Protein AF-A0A3A9EXZ4-F1 (afdb_monomer_lite)

Radius of gyration: 34.32 Å; chains: 1; bounding box: 79×72×101 Å

Foldseek 3Di:
DVVVVVVVVVVVVVVVVVVVVVCVVVVVVVVPPPDDDADQDDQVRVLVVQQVVVVVLLVVVVVCVVVVHAPCRVCVVVVHDCVVCVQVNQQNVQVVVQCVVQPRWDHWPSVPWDWDDDNFWIWIWIKTWGPDADPPRDHKIKIWIWIAGNVGTPHTHIHIDDDPVVVVVVVVVVCCVVVVVVVVVVVVVVVVVVVVVCVVVVVVVVPPDDDDDDDDDDDDPDPDPPPPPPPPPPCVVVVVVVLVVVCVVVVHPDSVPDDDDDDDDD

Secondary structure (DSSP, 8-state):
-HHHHHHHHHHHHHHHHHHHHHHHHHHHGGG-------TT--HHHHHHHHHHHHHHHHHHHHHHHHHT--HHHHHHHTT--TTTTHHHHHHHHHHHHHHHHH-SEEEE-GGG-EEEE-SSEEEEEEEEEEEEEETTTEEEEEEEEEEEETTEEEEEEEEE---HHHHHHHHHHHHHHHHHHHHHHHHHHHHHHHHHTTHHHHHHHHS---------------------------THHHHHHHHHHHHHHTT-S--TT---------

pLDDT: mean 78.34, std 18.69, range [34.94, 98.38]

Structure (mmCIF, N/CA/C/O backbone):
data_AF-A0A3A9EXZ4-F1
#
_entry.id   AF-A0A3A9EXZ4-F1
#
loop_
_atom_site.group_PDB
_atom_site.id
_atom_site.type_symbol
_atom_site.label_atom_id
_atom_site.label_alt_id
_atom_site.label_comp_id
_atom_site.label_asym_id
_atom_site.label_entity_id
_atom_site.label_seq_id
_atom_site.pdbx_PDB_ins_code
_atom_site.Cartn_x
_atom_site.Cartn_y
_atom_site.Cartn_z
_atom_site.occupancy
_atom_site.B_iso_or_equiv
_atom_site.auth_seq_id
_atom_site.auth_comp_id
_atom_site.auth_asym_id
_atom_site.auth_atom_id
_atom_site.pdbx_PDB_model_num
ATOM 1 N N . MET A 1 1 ? -53.013 35.911 -7.522 1.00 52.69 1 MET A N 1
ATOM 2 C CA . MET A 1 1 ? -51.667 36.213 -8.072 1.00 52.69 1 MET A CA 1
ATOM 3 C C . MET A 1 1 ? -50.515 35.771 -7.166 1.00 52.69 1 MET A C 1
ATOM 5 O O . MET A 1 1 ? -49.503 35.325 -7.688 1.00 52.69 1 MET A O 1
ATOM 9 N N . GLU A 1 2 ? -50.639 35.838 -5.837 1.00 55.56 2 GLU A N 1
ATOM 10 C CA . GLU A 1 2 ? -49.534 35.514 -4.912 1.00 55.56 2 GLU A CA 1
ATOM 11 C C . GLU A 1 2 ? -49.142 34.025 -4.856 1.00 55.56 2 GLU A C 1
ATOM 13 O O . GLU A 1 2 ? -47.959 33.704 -4.774 1.00 55.56 2 GLU A O 1
ATOM 18 N N . ARG A 1 3 ? -50.118 33.111 -4.976 1.00 52.50 3 ARG A N 1
ATOM 19 C CA . ARG A 1 3 ? -49.883 31.653 -4.998 1.00 52.50 3 ARG A CA 1
ATOM 20 C C . ARG A 1 3 ? -49.051 31.230 -6.217 1.00 52.50 3 ARG A C 1
ATOM 22 O O . ARG A 1 3 ? -47.991 30.647 -6.059 1.00 52.50 3 ARG A O 1
ATOM 29 N N . SER A 1 4 ? -49.428 31.716 -7.403 1.00 55.75 4 SER A N 1
ATOM 30 C CA . SER A 1 4 ? -48.700 31.492 -8.663 1.00 55.75 4 SER A CA 1
ATOM 31 C C . SER A 1 4 ? -47.261 32.044 -8.649 1.00 55.75 4 SER A C 1
ATOM 33 O O . SER A 1 4 ? -46.360 31.412 -9.196 1.00 55.75 4 SER A O 1
ATOM 35 N N . ARG A 1 5 ? -46.998 33.172 -7.964 1.00 56.81 5 ARG A N 1
ATOM 36 C CA . ARG A 1 5 ? -45.625 33.689 -7.780 1.00 56.81 5 ARG A CA 1
ATOM 37 C C . ARG A 1 5 ? -44.793 32.842 -6.810 1.00 56.81 5 ARG A C 1
ATOM 39 O O . ARG A 1 5 ? -43.599 32.665 -7.052 1.00 56.81 5 ARG A O 1
ATOM 46 N N . LYS A 1 6 ? -45.399 32.308 -5.741 1.00 56.50 6 LYS A N 1
ATOM 47 C CA . LYS A 1 6 ? -44.727 31.384 -4.808 1.00 56.50 6 LYS A CA 1
ATOM 48 C C . LYS A 1 6 ? -44.415 30.046 -5.475 1.00 56.50 6 LYS A C 1
ATOM 50 O O . LYS A 1 6 ? -43.288 29.579 -5.349 1.00 56.50 6 LYS A O 1
ATOM 55 N N . ASP A 1 7 ? -45.341 29.506 -6.263 1.00 57.78 7 ASP A N 1
ATOM 56 C CA . ASP A 1 7 ? -45.148 28.252 -6.999 1.00 57.78 7 ASP A CA 1
ATOM 57 C C . ASP A 1 7 ? -44.064 28.395 -8.079 1.00 57.78 7 ASP A C 1
ATOM 59 O O . ASP A 1 7 ? -43.183 27.544 -8.193 1.00 57.78 7 ASP A O 1
ATOM 63 N N . ALA A 1 8 ? -44.035 29.524 -8.800 1.00 59.31 8 ALA A N 1
ATOM 64 C CA . ALA A 1 8 ? -42.977 29.833 -9.764 1.00 59.31 8 ALA A CA 1
ATOM 65 C C . ALA A 1 8 ? -41.602 30.034 -9.097 1.00 59.31 8 ALA A C 1
ATOM 67 O O . ALA A 1 8 ? -40.586 29.603 -9.636 1.00 59.31 8 ALA A O 1
ATOM 68 N N . SER A 1 9 ? -41.548 30.662 -7.917 1.00 60.25 9 SER A N 1
ATOM 69 C CA . SER A 1 9 ? -40.309 30.812 -7.137 1.00 60.25 9 SER A CA 1
ATOM 70 C C . SER A 1 9 ? -39.805 29.465 -6.606 1.00 60.25 9 SER A C 1
ATOM 72 O O . SER A 1 9 ? -38.612 29.170 -6.665 1.00 60.25 9 SER A O 1
ATOM 74 N N . TYR A 1 10 ? -40.720 28.605 -6.156 1.00 62.34 10 TYR A N 1
ATOM 75 C CA . TYR A 1 10 ? -40.407 27.270 -5.660 1.00 62.34 10 TYR A CA 1
ATOM 76 C C . TYR A 1 10 ? -39.923 26.333 -6.781 1.00 62.34 10 TYR A C 1
ATOM 78 O O . TYR A 1 10 ? -38.919 25.644 -6.606 1.00 62.34 10 TYR A O 1
ATOM 86 N N . MET A 1 11 ? -40.548 26.378 -7.965 1.00 71.94 11 MET A N 1
ATOM 87 C CA . MET A 1 11 ? -40.070 25.664 -9.158 1.00 71.94 11 MET A CA 1
ATOM 88 C C . MET A 1 11 ? -38.707 26.167 -9.637 1.00 71.94 11 MET A C 1
ATOM 90 O O . MET A 1 11 ? -37.858 25.347 -9.962 1.00 71.94 11 MET A O 1
ATOM 94 N N . LYS A 1 12 ? -38.446 27.482 -9.610 1.00 65.00 12 LYS A N 1
ATOM 95 C CA . LYS A 1 12 ? -37.128 28.042 -9.965 1.00 65.00 12 LYS A CA 1
ATOM 96 C C . LYS A 1 12 ? -36.020 27.570 -9.023 1.00 65.00 12 LYS A C 1
ATOM 98 O O . LYS A 1 12 ? -34.943 27.238 -9.497 1.00 65.00 12 LYS A O 1
ATOM 103 N N . LYS A 1 13 ? -36.284 27.473 -7.713 1.00 65.38 13 LYS A N 1
ATOM 104 C CA . LYS A 1 13 ? -35.317 26.936 -6.735 1.00 65.38 13 LYS A CA 1
ATOM 105 C C . LYS A 1 13 ? -35.050 25.444 -6.944 1.00 65.38 13 LYS A C 1
ATOM 107 O O . LYS A 1 13 ? -33.898 25.033 -6.904 1.00 65.38 13 LYS A O 1
ATOM 112 N N . LYS A 1 14 ? -36.088 24.646 -7.220 1.00 64.19 14 LYS A N 1
ATOM 113 C CA . LYS A 1 14 ? -35.937 23.214 -7.536 1.00 64.19 14 LYS A CA 1
ATOM 114 C C . LYS A 1 14 ? -35.173 22.983 -8.839 1.00 64.19 14 LYS A C 1
ATOM 116 O O . LYS A 1 14 ? -34.287 22.142 -8.873 1.00 64.19 14 LYS A O 1
ATOM 121 N N . LEU A 1 15 ? -35.467 23.766 -9.875 1.00 70.88 15 LEU A N 1
ATOM 122 C CA . LEU A 1 15 ? -34.795 23.682 -11.172 1.00 70.88 15 LEU A CA 1
ATOM 123 C C . LEU A 1 15 ? -33.325 24.117 -11.065 1.00 70.88 15 LEU A C 1
ATOM 125 O O . LEU A 1 15 ? -32.461 23.475 -11.649 1.00 70.88 15 LEU A O 1
ATOM 129 N N . LEU A 1 16 ? -33.028 25.130 -10.245 1.00 68.75 16 LEU A N 1
ATOM 130 C CA . LEU A 1 16 ? -31.661 25.579 -9.969 1.00 68.75 16 LEU A CA 1
ATOM 131 C C . LEU A 1 16 ? -30.853 24.540 -9.174 1.00 68.75 16 LEU A C 1
ATOM 133 O O . LEU A 1 16 ? -29.684 24.333 -9.474 1.00 68.75 16 LEU A O 1
ATOM 137 N N . ILE A 1 17 ? -31.479 23.828 -8.230 1.00 70.38 17 ILE A N 1
ATOM 138 C CA . ILE A 1 17 ? -30.847 22.712 -7.502 1.00 70.38 17 ILE A CA 1
ATOM 139 C C . ILE A 1 17 ? -30.599 21.510 -8.427 1.00 70.38 17 ILE A C 1
ATOM 141 O O . ILE A 1 17 ? -29.528 20.911 -8.371 1.00 70.38 17 ILE A O 1
ATOM 145 N N . CYS A 1 18 ? -31.547 21.172 -9.306 1.00 64.81 18 CYS A N 1
ATOM 146 C CA . CYS A 1 18 ? -31.354 20.112 -10.298 1.00 64.81 18 CYS A CA 1
ATOM 147 C C . CYS A 1 18 ? -30.241 20.459 -11.294 1.00 64.81 18 CYS A C 1
ATOM 149 O O . CYS A 1 18 ? -29.431 19.597 -11.606 1.00 64.81 18 CYS A O 1
ATOM 151 N N . LEU A 1 19 ? -30.165 21.713 -11.750 1.00 69.75 19 LEU A N 1
ATOM 152 C CA . LEU A 1 19 ? -29.116 22.179 -12.658 1.00 69.75 19 LEU A CA 1
ATOM 153 C C . LEU A 1 19 ? -27.746 22.212 -11.967 1.00 69.75 19 LEU A C 1
ATOM 155 O O . LEU A 1 19 ? -26.766 21.792 -12.569 1.00 69.75 19 LEU A O 1
ATOM 159 N N . ALA A 1 20 ? -27.681 22.618 -10.695 1.00 67.75 20 ALA A N 1
ATOM 160 C CA . ALA A 1 20 ? -26.458 22.547 -9.897 1.00 67.75 20 ALA A CA 1
ATOM 161 C C . ALA A 1 20 ? -25.974 21.098 -9.715 1.00 67.75 20 ALA A C 1
ATOM 163 O O . ALA A 1 20 ? -24.800 20.831 -9.933 1.00 67.75 20 ALA A O 1
ATOM 164 N N . MET A 1 21 ? -26.868 20.145 -9.418 1.00 70.00 21 MET A N 1
ATOM 165 C CA . MET A 1 21 ? -26.511 18.718 -9.366 1.00 70.00 21 MET A CA 1
ATOM 166 C C . MET A 1 21 ? -26.034 18.186 -10.722 1.00 70.00 21 MET A C 1
ATOM 168 O O . MET A 1 21 ? -25.072 17.431 -10.770 1.00 70.00 21 MET A O 1
ATOM 172 N N . LEU A 1 22 ? -26.661 18.599 -11.824 1.00 67.25 22 LEU A N 1
ATOM 173 C CA . LEU A 1 22 ? -26.273 18.177 -13.173 1.00 67.25 22 LEU A CA 1
ATOM 174 C C . LEU A 1 22 ? -24.906 18.755 -13.573 1.00 67.25 22 LEU A C 1
ATOM 176 O O . LEU A 1 22 ? -24.101 18.048 -14.162 1.00 67.25 22 LEU A O 1
ATOM 180 N N . VAL A 1 23 ? -24.597 19.995 -13.182 1.00 69.50 23 VAL A N 1
ATOM 181 C CA . VAL A 1 23 ? -23.262 20.602 -13.338 1.00 69.50 23 VAL A CA 1
ATOM 182 C C . VAL A 1 23 ? -22.226 19.917 -12.444 1.00 69.50 23 VAL A C 1
ATOM 184 O O . VAL A 1 23 ? -21.104 19.713 -12.890 1.00 69.50 23 VAL A O 1
ATOM 187 N N . CYS A 1 24 ? -22.583 19.498 -11.227 1.00 58.75 24 CYS A N 1
ATOM 188 C CA . CYS A 1 24 ? -21.693 18.695 -10.384 1.00 58.75 24 CYS A CA 1
ATOM 189 C C . CYS A 1 24 ? -21.398 17.321 -11.008 1.00 58.75 24 CYS A C 1
ATOM 191 O O . CYS A 1 24 ? -20.262 16.869 -10.954 1.00 58.75 24 CYS A O 1
ATOM 193 N N . ILE A 1 25 ? -22.388 16.683 -11.641 1.00 65.50 25 ILE A N 1
ATOM 194 C CA . ILE A 1 25 ? -22.218 15.388 -12.320 1.00 65.50 25 ILE A CA 1
ATOM 195 C C . ILE A 1 25 ? -21.419 15.548 -13.627 1.00 65.50 25 ILE A C 1
ATOM 197 O O . ILE A 1 25 ? -20.529 14.748 -13.894 1.00 65.50 25 ILE A O 1
ATOM 201 N N . LEU A 1 26 ? -21.671 16.601 -14.413 1.00 57.47 26 LEU A N 1
ATOM 202 C CA . LEU A 1 26 ? -20.943 16.876 -15.662 1.00 57.47 26 LEU A CA 1
ATOM 203 C C . LEU A 1 26 ? -19.529 17.434 -15.428 1.00 57.47 26 LEU A C 1
ATOM 205 O O . LEU A 1 26 ? -18.647 17.226 -16.256 1.00 57.47 26 LEU A O 1
ATOM 209 N N . GLY A 1 27 ? -19.299 18.108 -14.297 1.00 55.94 27 GLY A N 1
ATOM 210 C CA . GLY A 1 27 ? -17.974 18.543 -13.852 1.00 55.94 27 GLY A CA 1
ATOM 211 C C . GLY A 1 27 ? -17.078 17.382 -13.410 1.00 55.94 27 GLY A C 1
ATOM 212 O O . GLY A 1 27 ? -15.862 17.501 -13.494 1.00 55.94 27 GLY A O 1
ATOM 213 N N . LEU A 1 28 ? -17.662 16.246 -13.011 1.00 53.16 28 LEU A N 1
ATOM 214 C CA . LEU A 1 28 ? -16.928 15.014 -12.695 1.00 53.16 28 LEU A CA 1
ATOM 215 C C . LEU A 1 28 ? -16.546 14.217 -13.954 1.00 53.16 28 LEU A C 1
ATOM 217 O O . LEU A 1 28 ? -15.514 13.557 -13.965 1.00 53.16 28 LEU A O 1
ATOM 221 N N . THR A 1 29 ? -17.323 14.308 -15.039 1.00 50.62 29 THR A N 1
ATOM 222 C CA . THR A 1 29 ? -17.035 13.594 -16.299 1.00 50.62 29 THR A CA 1
ATOM 223 C C . THR A 1 29 ? -16.065 14.332 -17.231 1.00 50.62 29 THR A C 1
ATOM 225 O O . THR A 1 29 ? -15.710 13.803 -18.278 1.00 50.62 29 THR A O 1
ATOM 228 N N . ALA A 1 30 ? -15.618 15.540 -16.869 1.00 41.50 30 ALA A N 1
ATOM 229 C CA . ALA A 1 30 ? -14.684 16.347 -17.661 1.00 41.50 30 ALA A CA 1
ATOM 230 C C . ALA A 1 30 ? -13.195 16.136 -17.305 1.00 41.50 30 ALA A C 1
ATOM 232 O O . ALA A 1 30 ? -12.338 16.710 -17.968 1.00 41.50 30 ALA A O 1
ATOM 233 N N . CYS A 1 31 ? -12.876 15.275 -16.328 1.00 44.59 31 CYS A N 1
ATOM 234 C CA . CYS A 1 31 ? -11.525 14.705 -16.180 1.00 44.59 31 CYS A CA 1
ATOM 235 C C . CYS A 1 31 ? -11.304 13.461 -17.059 1.00 44.59 31 CYS A C 1
ATOM 237 O O . CYS A 1 31 ? -10.252 12.836 -16.986 1.00 44.59 31 CYS A O 1
ATOM 239 N N . GLY A 1 32 ? -12.267 13.100 -17.914 1.00 50.62 32 GLY A N 1
ATOM 240 C CA . GLY A 1 32 ? -12.070 12.126 -18.986 1.00 50.62 32 GLY A CA 1
ATOM 241 C C . GLY A 1 32 ? -11.347 12.771 -20.159 1.00 50.62 32 GLY A C 1
ATOM 242 O O . GLY A 1 32 ? -11.890 12.855 -21.257 1.00 50.62 32 GLY A O 1
ATOM 243 N N . GLN A 1 33 ? -10.157 13.308 -19.911 1.00 43.19 33 GLN A N 1
ATOM 244 C CA . GLN A 1 33 ? -9.275 13.696 -20.988 1.00 43.19 33 GLN A CA 1
ATOM 245 C C . GLN A 1 33 ? -8.775 12.370 -21.583 1.00 43.19 33 GLN A C 1
ATOM 247 O O . GLN A 1 33 ? -7.943 11.689 -20.988 1.00 43.19 33 GLN A O 1
ATOM 252 N N . GLU A 1 34 ? -9.353 11.947 -22.714 1.00 54.09 34 GLU A N 1
ATOM 253 C CA . GLU A 1 34 ? -8.680 10.999 -23.603 1.00 54.09 34 GLU A CA 1
ATOM 254 C C . GLU A 1 34 ? -7.393 11.689 -24.047 1.00 54.09 34 GLU A C 1
ATOM 256 O O . GLU A 1 34 ? -7.379 12.519 -24.955 1.00 54.09 34 GLU A O 1
ATOM 261 N N . MET A 1 35 ? -6.334 11.435 -23.289 1.00 41.62 35 MET A N 1
ATOM 262 C CA . MET A 1 35 ? -5.025 12.015 -23.497 1.00 41.62 35 MET A CA 1
ATOM 263 C C . MET A 1 35 ? -4.158 10.956 -24.144 1.00 41.62 35 MET A C 1
ATOM 265 O O . MET A 1 35 ? -4.044 9.833 -23.655 1.00 41.62 35 MET A O 1
ATOM 269 N N . THR A 1 36 ? -3.664 11.365 -25.305 1.00 44.41 36 THR A N 1
ATOM 270 C CA . THR A 1 36 ? -2.548 10.874 -26.107 1.00 44.41 36 THR A CA 1
ATOM 271 C C . THR A 1 36 ? -1.692 9.813 -25.418 1.00 44.41 36 THR A C 1
ATOM 273 O O . THR A 1 36 ? -1.261 10.017 -24.286 1.00 44.41 36 THR A O 1
ATOM 276 N N . GLU A 1 37 ? -1.414 8.717 -26.135 1.00 46.19 37 GLU A N 1
ATOM 277 C CA . GLU A 1 37 ? -0.304 7.798 -25.844 1.00 46.19 37 GLU A CA 1
ATOM 278 C C . GLU A 1 37 ? 0.876 8.578 -25.260 1.00 46.19 37 GLU A C 1
ATOM 280 O O . GLU A 1 37 ? 1.372 9.510 -25.900 1.00 46.19 37 GLU A O 1
ATOM 285 N N . ASN A 1 38 ? 1.299 8.240 -24.044 1.00 56.72 38 ASN A N 1
ATOM 286 C CA . ASN A 1 38 ? 2.487 8.866 -23.503 1.00 56.72 38 ASN A CA 1
ATOM 287 C C . ASN A 1 38 ? 3.744 8.184 -24.048 1.00 56.72 38 ASN A C 1
ATOM 289 O O . ASN A 1 38 ? 3.752 6.977 -24.281 1.00 56.72 38 ASN A O 1
ATOM 293 N N . SER A 1 39 ? 4.798 8.963 -24.295 1.00 60.84 39 SER A N 1
ATOM 294 C CA . SER A 1 39 ? 5.868 8.596 -25.238 1.00 60.84 39 SER A CA 1
ATOM 295 C C . SER A 1 39 ? 6.786 7.441 -24.811 1.00 60.84 39 SER A C 1
ATOM 297 O O . SER A 1 39 ? 7.548 6.953 -25.647 1.00 60.84 39 SER A O 1
ATOM 299 N N . PHE A 1 40 ? 6.724 6.984 -23.553 1.00 82.25 40 PHE A N 1
ATOM 300 C CA . PHE A 1 40 ? 7.668 5.993 -23.018 1.00 82.25 40 PHE A CA 1
ATOM 301 C C . PHE A 1 40 ? 7.043 4.662 -22.568 1.00 82.25 40 PHE A C 1
ATOM 303 O O . PHE A 1 40 ? 7.768 3.672 -22.475 1.00 82.25 40 PHE A O 1
ATOM 310 N N . ILE A 1 41 ? 5.733 4.602 -22.293 1.00 87.50 41 ILE A N 1
ATOM 311 C CA . ILE A 1 41 ? 5.058 3.369 -21.859 1.00 87.50 41 ILE A CA 1
ATOM 312 C C . ILE A 1 41 ? 3.571 3.382 -22.234 1.00 87.50 41 ILE A C 1
ATOM 314 O O . ILE A 1 41 ? 2.877 4.383 -22.050 1.00 87.50 41 ILE A O 1
ATOM 318 N N . ASP A 1 42 ? 3.069 2.264 -22.756 1.00 90.88 42 ASP A N 1
ATOM 319 C CA . ASP A 1 42 ? 1.643 2.067 -23.023 1.00 90.88 42 ASP A CA 1
ATOM 320 C C . ASP A 1 42 ? 0.899 1.495 -21.798 1.00 90.88 42 ASP A C 1
ATOM 322 O O . ASP A 1 42 ? 1.507 1.040 -20.826 1.00 90.88 42 ASP A O 1
ATOM 326 N N . LYS A 1 43 ? -0.442 1.516 -21.835 1.00 91.12 43 LYS A N 1
ATOM 327 C CA . LYS A 1 43 ? -1.283 1.089 -20.700 1.00 91.12 43 LYS A CA 1
ATOM 328 C C . LYS A 1 43 ? -1.093 -0.378 -20.326 1.00 91.12 43 LYS A C 1
ATOM 330 O O . LYS A 1 43 ? -1.090 -0.682 -19.134 1.00 91.12 43 LYS A O 1
ATOM 335 N N . ASP A 1 44 ? -0.951 -1.263 -21.308 1.00 91.56 44 ASP A N 1
ATOM 336 C CA . ASP A 1 44 ? -0.834 -2.699 -21.061 1.00 91.56 44 ASP A CA 1
ATOM 337 C C . ASP A 1 44 ? 0.540 -3.018 -20.461 1.00 91.56 44 ASP A C 1
ATOM 339 O O . ASP A 1 44 ? 0.626 -3.742 -19.468 1.00 91.56 44 ASP A O 1
ATOM 343 N N . SER A 1 45 ? 1.602 -2.393 -20.981 1.00 91.19 45 SER A N 1
ATOM 344 C CA . SER A 1 45 ? 2.953 -2.491 -20.418 1.00 91.19 45 SER A CA 1
ATOM 345 C C . SER A 1 45 ? 3.034 -1.926 -18.996 1.00 91.19 45 SER A C 1
ATOM 347 O O . SER A 1 45 ? 3.612 -2.565 -18.115 1.00 91.19 45 SER A O 1
ATOM 349 N N . ALA A 1 46 ? 2.426 -0.762 -18.735 1.00 93.38 46 ALA A N 1
ATOM 350 C CA . ALA A 1 46 ? 2.386 -0.164 -17.398 1.00 93.38 46 ALA A CA 1
ATOM 351 C C . ALA A 1 46 ? 1.646 -1.067 -16.401 1.00 93.38 46 ALA A C 1
ATOM 353 O O . ALA A 1 46 ? 2.149 -1.323 -15.306 1.00 93.38 46 ALA A O 1
ATOM 354 N N . LYS A 1 47 ? 0.490 -1.609 -16.808 1.00 95.19 47 LYS A N 1
ATOM 355 C CA . LYS A 1 47 ? -0.272 -2.582 -16.021 1.00 95.19 47 LYS A CA 1
ATOM 356 C C . LYS A 1 47 ? 0.564 -3.819 -15.704 1.00 95.19 47 LYS A C 1
ATOM 358 O O . LYS A 1 47 ? 0.697 -4.179 -14.539 1.00 95.19 47 LYS A O 1
ATOM 363 N N . GLN A 1 48 ? 1.159 -4.446 -16.717 1.00 94.25 48 GLN A N 1
ATOM 364 C CA . GLN A 1 48 ? 1.945 -5.666 -16.540 1.00 94.25 48 GLN A CA 1
ATOM 365 C C . GLN A 1 48 ? 3.165 -5.439 -15.638 1.00 94.25 48 GLN A C 1
ATOM 367 O O . GLN A 1 48 ? 3.455 -6.272 -14.780 1.00 94.25 48 GLN A O 1
ATOM 372 N N . SER A 1 49 ? 3.867 -4.314 -15.807 1.00 91.81 49 SER A N 1
ATOM 373 C CA . SER A 1 49 ? 5.019 -3.951 -14.974 1.00 91.81 49 SER A CA 1
ATOM 374 C C . SER A 1 49 ? 4.616 -3.772 -13.509 1.00 91.81 49 SER A C 1
ATOM 376 O O . SER A 1 49 ? 5.281 -4.288 -12.610 1.00 91.81 49 SER A O 1
ATOM 378 N N . ALA A 1 50 ? 3.499 -3.086 -13.264 1.00 96.31 50 ALA A N 1
ATOM 379 C CA . ALA A 1 50 ? 2.966 -2.848 -11.929 1.00 96.31 50 ALA A CA 1
ATOM 380 C C . ALA A 1 50 ? 2.500 -4.145 -11.244 1.00 96.31 50 ALA A C 1
ATOM 382 O O . ALA A 1 50 ? 2.842 -4.394 -10.087 1.00 96.31 50 ALA A O 1
ATOM 383 N N . GLU A 1 51 ? 1.772 -5.004 -11.962 1.00 96.31 51 GLU A N 1
ATOM 384 C CA . GLU A 1 51 ? 1.317 -6.305 -11.459 1.00 96.31 51 GLU A CA 1
ATOM 385 C C . GLU A 1 51 ? 2.507 -7.220 -11.131 1.00 96.31 51 GLU A C 1
ATOM 387 O O . GLU A 1 51 ? 2.594 -7.752 -10.026 1.00 96.31 51 GLU A O 1
ATOM 392 N N . MET A 1 52 ? 3.496 -7.311 -12.026 1.00 95.31 52 MET A N 1
ATOM 393 C CA . MET A 1 52 ? 4.724 -8.073 -11.772 1.00 95.31 52 MET A CA 1
ATOM 394 C C . MET A 1 52 ? 5.495 -7.538 -10.559 1.00 95.31 52 MET A C 1
ATOM 396 O O . MET A 1 52 ? 6.038 -8.315 -9.776 1.00 95.31 52 MET A O 1
ATOM 400 N N . THR A 1 53 ? 5.531 -6.218 -10.381 1.00 94.94 53 THR A N 1
ATOM 401 C CA . THR A 1 53 ? 6.184 -5.591 -9.224 1.00 94.94 53 THR A CA 1
ATOM 402 C C . THR A 1 53 ? 5.497 -5.984 -7.920 1.00 94.94 53 THR A C 1
ATOM 404 O O . THR A 1 53 ? 6.180 -6.307 -6.954 1.00 94.94 53 THR A O 1
ATOM 407 N N . CYS A 1 54 ? 4.162 -6.058 -7.896 1.00 96.25 54 CYS A N 1
ATOM 408 C CA . CYS A 1 54 ? 3.426 -6.541 -6.725 1.00 96.25 54 CYS A CA 1
ATOM 409 C C . CYS A 1 54 ? 3.800 -7.990 -6.372 1.00 96.25 54 CYS A C 1
ATOM 411 O O . CYS A 1 54 ? 4.031 -8.294 -5.203 1.00 96.25 54 CYS A O 1
ATOM 413 N N . GLU A 1 55 ? 3.918 -8.878 -7.366 1.00 95.69 55 GLU A N 1
ATOM 414 C CA . GLU A 1 55 ? 4.366 -10.259 -7.131 1.00 95.69 55 GLU A CA 1
ATOM 415 C C . GLU A 1 55 ? 5.812 -10.322 -6.622 1.00 95.69 55 GLU A C 1
ATOM 417 O O . GLU A 1 55 ? 6.130 -11.123 -5.741 1.00 95.69 55 GLU A O 1
ATOM 422 N N . GLN A 1 56 ? 6.704 -9.482 -7.155 1.00 92.81 56 GLN A N 1
ATOM 423 C CA . GLN A 1 56 ? 8.096 -9.418 -6.709 1.00 92.81 56 GLN A CA 1
ATOM 424 C C . GLN A 1 56 ? 8.204 -8.939 -5.261 1.00 92.81 56 GLN A C 1
ATOM 426 O O . GLN A 1 56 ? 8.909 -9.576 -4.480 1.00 92.81 56 GLN A O 1
ATOM 431 N N . ILE A 1 57 ? 7.473 -7.884 -4.886 1.00 94.62 57 ILE A N 1
ATOM 432 C CA . ILE A 1 57 ? 7.437 -7.383 -3.505 1.00 94.62 57 ILE A CA 1
ATOM 433 C C . ILE A 1 57 ? 6.882 -8.460 -2.565 1.00 94.62 57 ILE A C 1
ATOM 435 O O . ILE A 1 57 ? 7.483 -8.724 -1.527 1.00 94.62 57 ILE A O 1
ATOM 439 N N . ALA A 1 58 ? 5.801 -9.150 -2.942 1.00 94.81 58 ALA A N 1
ATOM 440 C CA . ALA A 1 58 ? 5.233 -10.231 -2.135 1.00 94.81 58 ALA A CA 1
ATOM 441 C C . ALA A 1 58 ? 6.224 -11.392 -1.913 1.00 94.81 58 ALA A C 1
ATOM 443 O O . ALA A 1 58 ? 6.389 -11.876 -0.791 1.00 94.81 58 ALA A O 1
ATOM 444 N N . ASN A 1 59 ? 6.919 -11.830 -2.968 1.00 92.50 59 ASN A N 1
ATOM 445 C CA . ASN A 1 59 ? 7.928 -12.889 -2.869 1.00 92.50 59 ASN A CA 1
ATOM 446 C C . ASN A 1 59 ? 9.144 -12.446 -2.043 1.00 92.50 59 ASN A C 1
ATOM 448 O O . ASN A 1 59 ? 9.689 -13.229 -1.261 1.00 92.50 59 ASN A O 1
ATOM 452 N N . LEU A 1 60 ? 9.568 -11.190 -2.208 1.00 90.69 60 LEU A N 1
ATOM 453 C CA . LEU A 1 60 ? 10.653 -10.597 -1.436 1.00 90.69 60 LEU A CA 1
ATOM 454 C C . LEU A 1 60 ? 10.284 -10.515 0.047 1.00 90.69 60 LEU A C 1
ATOM 456 O O . LEU A 1 60 ? 11.096 -10.907 0.876 1.00 90.69 60 LEU A O 1
ATOM 460 N N . GLN A 1 61 ? 9.055 -10.113 0.383 1.00 93.06 61 GLN A N 1
ATOM 461 C CA . GLN A 1 61 ? 8.540 -10.138 1.756 1.00 93.06 61 GLN A CA 1
ATOM 462 C C . GLN A 1 61 ? 8.645 -11.520 2.372 1.00 93.06 61 GLN A C 1
ATOM 464 O O . GLN A 1 61 ? 9.255 -11.674 3.426 1.00 93.06 61 GLN A O 1
ATOM 469 N N . GLN A 1 62 ? 8.136 -12.539 1.684 1.00 91.44 62 GLN A N 1
ATOM 470 C CA . GLN A 1 62 ? 8.199 -13.904 2.190 1.00 91.44 62 GLN A CA 1
ATOM 471 C C . GLN A 1 62 ? 9.643 -14.372 2.426 1.00 91.44 62 GLN A C 1
ATOM 473 O O . GLN A 1 62 ? 9.918 -15.079 3.396 1.00 91.44 62 GLN A O 1
ATOM 478 N N . MET A 1 63 ? 10.566 -13.991 1.539 1.00 90.44 63 MET A N 1
ATOM 479 C CA . MET A 1 63 ? 11.985 -14.301 1.684 1.00 90.44 63 MET A CA 1
ATOM 480 C C . MET A 1 63 ? 12.586 -13.591 2.903 1.00 90.44 63 MET A C 1
ATOM 482 O O . MET A 1 63 ? 13.181 -14.251 3.754 1.00 90.44 63 MET A O 1
ATOM 486 N N . LEU A 1 64 ? 12.395 -12.277 3.016 1.00 89.94 64 LEU A N 1
ATOM 487 C CA . LEU A 1 64 ? 12.920 -11.458 4.108 1.00 89.94 64 LEU A CA 1
ATOM 488 C C . LEU A 1 64 ? 12.392 -11.922 5.472 1.00 89.94 64 LEU A C 1
ATOM 490 O O . LEU A 1 64 ? 13.182 -12.126 6.395 1.00 89.94 64 LEU A O 1
ATOM 494 N N . ASP A 1 65 ? 11.096 -12.225 5.567 1.00 92.19 65 ASP A N 1
ATOM 495 C CA . ASP A 1 65 ? 10.469 -12.775 6.773 1.00 92.19 65 ASP A CA 1
ATOM 496 C C . ASP A 1 65 ? 11.050 -14.143 7.156 1.00 92.19 65 ASP A C 1
ATOM 498 O O . ASP A 1 65 ? 11.276 -14.420 8.336 1.00 92.19 65 ASP A O 1
ATOM 502 N N . ALA A 1 66 ? 11.337 -15.005 6.174 1.00 89.94 66 ALA A N 1
ATOM 503 C CA . ALA A 1 66 ? 11.928 -16.321 6.422 1.00 89.94 66 ALA A CA 1
ATOM 504 C C . ALA A 1 66 ? 13.356 -16.235 6.988 1.00 89.94 66 ALA A C 1
ATOM 506 O O . ALA A 1 66 ? 13.766 -17.114 7.752 1.00 89.94 66 ALA A O 1
ATOM 507 N N . TYR A 1 67 ? 14.104 -15.187 6.632 1.00 84.88 67 TYR A N 1
ATOM 508 C CA . TYR A 1 67 ? 15.434 -14.906 7.179 1.00 84.88 67 TYR A CA 1
ATOM 509 C C . TYR A 1 67 ? 15.405 -13.978 8.403 1.00 84.88 67 TYR A C 1
ATOM 511 O O . TYR A 1 67 ? 16.422 -13.863 9.087 1.00 84.88 67 TYR A O 1
ATOM 519 N N . GLY A 1 68 ? 14.256 -13.372 8.716 1.00 90.75 68 GLY A N 1
ATOM 520 C CA . GLY A 1 68 ? 14.076 -12.460 9.845 1.00 90.75 68 GLY A CA 1
ATOM 521 C C . GLY A 1 68 ? 14.822 -11.134 9.689 1.00 90.75 68 GLY A C 1
ATOM 522 O O . GLY A 1 68 ? 15.269 -10.585 10.693 1.00 90.75 68 GLY A O 1
ATOM 523 N N . VAL A 1 69 ? 14.982 -10.652 8.454 1.00 89.25 69 VAL A N 1
ATOM 524 C CA . VAL A 1 69 ? 15.740 -9.434 8.119 1.00 89.25 69 VAL A CA 1
ATOM 525 C C . VAL A 1 69 ? 14.840 -8.401 7.447 1.00 89.25 69 VAL A C 1
ATOM 527 O O . VAL A 1 69 ? 13.924 -8.752 6.709 1.00 89.25 69 VAL A O 1
ATOM 530 N N . GLY A 1 70 ? 15.100 -7.116 7.684 1.00 90.50 70 GLY A N 1
ATOM 531 C CA . GLY A 1 70 ? 14.418 -6.026 6.974 1.00 90.50 70 GLY A CA 1
ATOM 532 C C . GLY A 1 70 ? 15.042 -5.737 5.604 1.00 90.50 70 GLY A C 1
ATOM 533 O O . GLY A 1 70 ? 16.169 -6.144 5.331 1.00 90.50 70 GLY A O 1
ATOM 534 N N . MET A 1 71 ? 14.351 -4.973 4.750 1.00 91.00 71 MET A N 1
ATOM 535 C CA . MET A 1 71 ? 14.875 -4.623 3.418 1.00 91.00 71 MET A CA 1
ATOM 536 C C . MET A 1 71 ? 16.173 -3.815 3.487 1.00 91.00 71 MET A C 1
ATOM 538 O O . MET A 1 71 ? 17.112 -4.099 2.751 1.00 91.00 71 MET A O 1
ATOM 542 N N . ALA A 1 72 ? 16.260 -2.846 4.403 1.00 92.06 72 ALA A N 1
ATOM 543 C CA . ALA A 1 72 ? 17.479 -2.062 4.598 1.00 92.06 72 ALA A CA 1
ATOM 544 C C . ALA A 1 72 ? 18.673 -2.950 5.000 1.00 92.06 72 ALA A C 1
ATOM 546 O O . ALA A 1 72 ? 19.746 -2.850 4.412 1.00 92.06 72 ALA A O 1
ATOM 547 N N . GLU A 1 73 ? 18.461 -3.877 5.939 1.00 91.12 73 GLU A N 1
ATOM 548 C CA . GLU A 1 73 ? 19.481 -4.842 6.364 1.00 91.12 73 GLU A CA 1
ATOM 549 C C . GLU A 1 73 ? 19.880 -5.781 5.216 1.00 91.12 73 GLU A C 1
ATOM 551 O O . GLU A 1 73 ? 21.064 -6.029 4.996 1.00 91.12 73 GLU A O 1
ATOM 556 N N . TYR A 1 74 ? 18.914 -6.247 4.420 1.00 86.75 74 TYR A N 1
ATOM 557 C CA . TYR A 1 74 ? 19.180 -7.056 3.231 1.00 86.75 74 TYR A CA 1
ATOM 558 C C . TYR A 1 74 ? 20.037 -6.316 2.194 1.00 86.75 74 TYR A C 1
ATOM 560 O O . TYR A 1 74 ? 20.992 -6.890 1.662 1.00 86.75 74 TYR A O 1
ATOM 568 N N . VAL A 1 75 ? 19.745 -5.036 1.938 1.00 87.19 75 VAL A N 1
ATOM 569 C CA . VAL A 1 75 ? 20.544 -4.189 1.041 1.00 87.19 75 VAL A CA 1
ATOM 570 C C . VAL A 1 75 ? 21.985 -4.096 1.543 1.00 87.19 75 VAL A C 1
ATOM 572 O O . VAL A 1 75 ? 22.906 -4.381 0.775 1.00 87.19 75 VAL A O 1
ATOM 575 N N . GLU A 1 76 ? 22.198 -3.800 2.826 1.00 88.56 76 GLU A N 1
ATOM 576 C CA . GLU A 1 76 ? 23.542 -3.732 3.416 1.00 88.56 76 GLU A CA 1
ATOM 577 C C . GLU A 1 76 ? 24.284 -5.075 3.326 1.00 88.56 76 GLU A C 1
ATOM 579 O O . GLU A 1 76 ? 25.447 -5.128 2.916 1.00 88.56 76 GLU A O 1
ATOM 584 N N . MET A 1 77 ? 23.606 -6.184 3.637 1.00 85.62 77 MET A N 1
ATOM 585 C CA . MET A 1 77 ? 24.172 -7.535 3.549 1.00 85.62 77 MET A CA 1
ATOM 586 C C . MET A 1 77 ? 24.553 -7.929 2.118 1.00 85.62 77 MET A C 1
ATOM 588 O O . MET A 1 77 ? 25.508 -8.684 1.920 1.00 85.62 77 MET A O 1
ATOM 592 N N . SER A 1 78 ? 23.830 -7.419 1.119 1.00 83.31 78 SER A N 1
ATOM 593 C CA . SER A 1 78 ? 24.139 -7.626 -0.300 1.00 83.31 78 SER A CA 1
ATOM 594 C C . SER A 1 78 ? 25.300 -6.757 -0.810 1.00 83.31 78 SER A C 1
ATOM 596 O O . SER A 1 78 ? 25.731 -6.913 -1.953 1.00 83.31 78 SER A O 1
ATOM 598 N N . GLY A 1 79 ? 25.844 -5.873 0.038 1.00 82.25 79 GLY A N 1
ATOM 599 C CA . GLY A 1 79 ? 26.891 -4.913 -0.316 1.00 82.25 79 GLY A CA 1
ATOM 600 C C . GLY A 1 79 ? 26.366 -3.653 -1.010 1.00 82.25 79 GLY A C 1
ATOM 601 O O . GLY A 1 79 ? 27.161 -2.913 -1.591 1.00 82.25 79 GLY A O 1
ATOM 602 N N . GLY A 1 80 ? 25.050 -3.427 -0.979 1.00 83.56 80 GLY A N 1
ATOM 603 C CA . GLY A 1 80 ? 24.399 -2.224 -1.484 1.00 83.56 80 GLY A CA 1
ATOM 604 C C . GLY A 1 80 ? 24.405 -1.077 -0.472 1.00 83.56 80 GLY A C 1
ATOM 605 O O . GLY A 1 80 ? 24.737 -1.250 0.700 1.00 83.56 80 GLY A O 1
ATOM 606 N N . ASN A 1 81 ? 24.017 0.109 -0.940 1.00 90.12 81 ASN A N 1
ATOM 607 C CA . ASN A 1 81 ? 23.844 1.297 -0.111 1.00 90.12 81 ASN A CA 1
ATOM 608 C C . ASN A 1 81 ? 22.340 1.570 0.093 1.00 90.12 81 ASN A C 1
ATOM 610 O O . ASN A 1 81 ? 21.634 1.750 -0.903 1.00 90.12 81 ASN A O 1
ATOM 614 N N . PRO A 1 82 ? 21.838 1.637 1.340 1.00 85.94 82 PRO A N 1
ATOM 615 C CA . PRO A 1 82 ? 20.439 1.960 1.623 1.00 85.94 82 PRO A CA 1
ATOM 616 C C . PRO A 1 82 ? 19.956 3.283 1.020 1.00 85.94 82 PRO A C 1
ATOM 618 O O . PRO A 1 82 ? 18.787 3.390 0.668 1.00 85.94 82 PRO A O 1
ATOM 621 N N . GLU A 1 83 ? 20.833 4.280 0.871 1.00 91.00 83 GLU A N 1
ATOM 622 C CA . GLU A 1 83 ? 20.465 5.561 0.252 1.00 91.00 83 GLU A CA 1
ATOM 623 C C . GLU A 1 83 ? 20.133 5.399 -1.237 1.00 91.00 83 GLU A C 1
ATOM 625 O O . GLU A 1 83 ? 19.173 5.995 -1.725 1.00 91.00 83 GLU A O 1
ATOM 630 N N . ASP A 1 84 ? 20.874 4.540 -1.942 1.00 88.06 84 ASP A N 1
ATOM 631 C CA . ASP A 1 84 ? 20.634 4.245 -3.358 1.00 88.06 84 ASP A CA 1
ATOM 632 C C . ASP A 1 84 ? 19.387 3.358 -3.548 1.00 88.06 84 ASP A C 1
ATOM 634 O O . ASP A 1 84 ? 18.740 3.414 -4.592 1.00 88.06 84 ASP A O 1
ATOM 638 N N . ALA A 1 85 ? 19.021 2.574 -2.526 1.00 89.94 85 ALA A N 1
ATOM 639 C CA . ALA A 1 85 ? 17.847 1.695 -2.494 1.00 89.94 85 ALA A CA 1
ATOM 640 C C . ALA A 1 85 ? 16.649 2.296 -1.729 1.00 89.94 85 ALA A C 1
ATOM 642 O O . ALA A 1 85 ? 15.726 1.574 -1.348 1.00 89.94 85 ALA A O 1
ATOM 643 N N . ALA A 1 86 ? 16.645 3.610 -1.477 1.00 91.88 86 ALA A N 1
ATOM 644 C CA . ALA A 1 86 ? 15.651 4.254 -0.616 1.00 91.88 86 ALA A CA 1
ATOM 645 C C . ALA A 1 86 ? 14.204 4.038 -1.092 1.00 91.88 86 ALA A C 1
ATOM 647 O O . ALA A 1 86 ? 13.304 3.873 -0.269 1.00 91.88 86 ALA A O 1
ATOM 648 N N . LEU A 1 87 ? 13.984 4.000 -2.411 1.00 92.19 87 LEU A N 1
ATOM 649 C CA . LEU A 1 87 ? 12.672 3.722 -2.995 1.00 92.19 87 LEU A CA 1
ATOM 650 C C . LEU A 1 87 ? 12.202 2.294 -2.688 1.00 92.19 87 LEU A C 1
ATOM 652 O O . LEU A 1 87 ? 11.061 2.112 -2.272 1.00 92.19 87 LEU A O 1
ATOM 656 N N . ASP A 1 88 ? 13.078 1.301 -2.851 1.00 90.19 88 ASP A N 1
ATOM 657 C CA . ASP A 1 88 ? 12.756 -0.107 -2.597 1.00 90.19 88 ASP A CA 1
ATOM 658 C C . ASP A 1 88 ? 12.483 -0.350 -1.109 1.00 90.19 88 ASP A C 1
ATOM 660 O O . ASP A 1 88 ? 11.549 -1.066 -0.749 1.00 90.19 88 ASP A O 1
ATOM 664 N N . ILE A 1 89 ? 13.265 0.290 -0.233 1.00 93.81 89 ILE A N 1
ATOM 665 C CA . ILE A 1 89 ? 13.058 0.244 1.218 1.00 93.81 89 ILE A CA 1
ATOM 666 C C . ILE A 1 89 ? 11.704 0.868 1.575 1.00 93.81 89 ILE A C 1
ATOM 668 O O . ILE A 1 89 ? 10.914 0.236 2.271 1.00 93.81 89 ILE A O 1
ATOM 672 N N . ALA A 1 90 ? 11.389 2.057 1.051 1.00 96.75 90 ALA A N 1
ATOM 673 C CA . ALA A 1 90 ? 10.113 2.723 1.313 1.00 96.75 90 ALA A CA 1
ATOM 674 C C . ALA A 1 90 ? 8.908 1.923 0.784 1.00 96.75 90 ALA A C 1
ATOM 676 O O . ALA A 1 90 ? 7.885 1.818 1.465 1.00 96.75 90 ALA A O 1
ATOM 677 N N . ALA A 1 91 ? 9.035 1.329 -0.406 1.00 95.81 91 ALA A N 1
ATOM 678 C CA . ALA A 1 91 ? 8.024 0.450 -0.984 1.00 95.81 91 ALA A CA 1
ATOM 679 C C . ALA A 1 91 ? 7.769 -0.761 -0.079 1.00 95.81 91 ALA A C 1
ATOM 681 O O . ALA A 1 91 ? 6.619 -1.103 0.210 1.00 95.81 91 ALA A O 1
ATOM 682 N N . MET A 1 92 ? 8.848 -1.375 0.407 1.00 96.94 92 MET A N 1
ATOM 683 C CA . MET A 1 92 ? 8.784 -2.547 1.263 1.00 96.94 92 MET A CA 1
ATOM 684 C C . MET A 1 92 ? 8.226 -2.232 2.654 1.00 96.94 92 MET A C 1
ATOM 686 O O . MET A 1 92 ? 7.408 -2.988 3.174 1.00 96.94 92 MET A O 1
ATOM 690 N N . ASP A 1 93 ? 8.590 -1.092 3.236 1.00 97.31 93 ASP A N 1
ATOM 691 C CA . ASP A 1 93 ? 8.031 -0.621 4.503 1.00 97.31 93 ASP A CA 1
ATOM 692 C C . ASP A 1 93 ? 6.530 -0.341 4.376 1.00 97.31 93 ASP A C 1
ATOM 694 O O . ASP A 1 93 ? 5.741 -0.761 5.228 1.00 97.31 93 ASP A O 1
ATOM 698 N N . SER A 1 94 ? 6.108 0.307 3.282 1.00 98.06 94 SER A N 1
ATOM 699 C CA . SER A 1 94 ? 4.689 0.534 3.005 1.00 98.06 94 SER A CA 1
ATOM 700 C C . SER A 1 94 ? 3.928 -0.780 2.829 1.00 98.06 94 SER A C 1
ATOM 702 O O . SER A 1 94 ? 2.810 -0.907 3.334 1.00 98.06 94 SER A O 1
ATOM 704 N N . TRP A 1 95 ? 4.520 -1.758 2.139 1.00 98.00 95 TRP A N 1
ATOM 705 C CA . TRP A 1 95 ? 3.938 -3.085 1.961 1.00 98.00 95 TRP A CA 1
ATOM 706 C C . TRP A 1 95 ? 3.814 -3.834 3.289 1.00 98.00 95 TRP A C 1
ATOM 708 O O . TRP A 1 95 ? 2.733 -4.327 3.612 1.00 98.00 95 TRP A O 1
ATOM 718 N N . ASN A 1 96 ? 4.879 -3.866 4.093 1.00 96.81 96 ASN A N 1
ATOM 719 C CA . ASN A 1 96 ? 4.893 -4.503 5.408 1.00 96.81 96 ASN A CA 1
ATOM 720 C C . ASN A 1 96 ? 3.819 -3.905 6.323 1.00 96.81 96 ASN A C 1
ATOM 722 O O . ASN A 1 96 ? 3.001 -4.650 6.865 1.00 96.81 96 ASN A O 1
ATOM 726 N N . ALA A 1 97 ? 3.745 -2.574 6.409 1.00 97.25 97 ALA A N 1
ATOM 727 C CA . ALA A 1 97 ? 2.730 -1.881 7.198 1.00 97.25 97 ALA A CA 1
ATOM 728 C C . ALA A 1 97 ? 1.302 -2.227 6.742 1.00 97.25 97 ALA A C 1
ATOM 730 O O . ALA A 1 97 ? 0.429 -2.506 7.564 1.00 97.25 97 ALA A O 1
ATOM 731 N N . ALA A 1 98 ? 1.051 -2.264 5.430 1.00 97.38 98 ALA A N 1
ATOM 732 C CA . ALA A 1 98 ? -0.252 -2.655 4.905 1.00 97.38 98 ALA A CA 1
ATOM 733 C C . ALA A 1 98 ? -0.551 -4.150 5.132 1.00 97.38 98 ALA A C 1
ATOM 735 O O . ALA A 1 98 ? -1.702 -4.510 5.392 1.00 97.38 98 ALA A O 1
ATOM 736 N N . SER A 1 99 ? 0.454 -5.027 5.084 1.00 95.88 99 SER A N 1
ATOM 737 C CA . SER A 1 99 ? 0.282 -6.476 5.265 1.00 95.88 99 SER A CA 1
ATOM 738 C C . SER A 1 99 ? -0.164 -6.854 6.681 1.00 95.88 99 SER A C 1
ATOM 740 O O . SER A 1 99 ? -0.913 -7.815 6.852 1.00 95.88 99 SER A O 1
ATOM 742 N N . GLU A 1 100 ? 0.148 -6.041 7.700 1.00 95.38 100 GLU A N 1
ATOM 743 C CA . GLU A 1 100 ? -0.441 -6.194 9.041 1.00 95.38 100 GLU A CA 1
ATOM 744 C C . GLU A 1 100 ? -1.980 -6.120 9.000 1.00 95.38 100 GLU A C 1
ATOM 746 O O . GLU A 1 100 ? -2.700 -6.750 9.791 1.00 95.38 100 GLU A O 1
ATOM 751 N N . GLU A 1 101 ? -2.510 -5.355 8.047 1.00 94.12 101 GLU A N 1
ATOM 752 C CA . GLU A 1 101 ? -3.929 -5.123 7.858 1.00 94.12 101 GLU A CA 1
ATOM 753 C C . GLU A 1 101 ? -4.598 -6.079 6.880 1.00 94.12 101 GLU A C 1
ATOM 755 O O . GLU A 1 101 ? -5.719 -6.498 7.177 1.00 94.12 101 GLU A O 1
ATOM 760 N N . PHE A 1 102 ? -3.964 -6.411 5.751 1.00 94.69 102 PHE A N 1
ATOM 761 C CA . PHE A 1 102 ? -4.541 -7.300 4.732 1.00 94.69 102 PHE A CA 1
ATOM 762 C C . PHE A 1 102 ? -4.121 -8.768 4.837 1.00 94.69 102 PHE A C 1
ATOM 764 O O . PHE A 1 102 ? -4.811 -9.625 4.288 1.00 94.69 102 PHE A O 1
ATOM 771 N N . GLY A 1 103 ? -3.095 -9.076 5.625 1.00 95.00 103 GLY A N 1
ATOM 772 C CA . GLY A 1 103 ? -2.561 -10.425 5.793 1.00 95.00 103 GLY A CA 1
ATOM 773 C C . GLY A 1 103 ? -1.542 -10.796 4.721 1.00 95.00 103 GLY A C 1
ATOM 774 O O . GLY A 1 103 ? -0.931 -9.933 4.096 1.00 95.00 103 GLY A O 1
ATOM 775 N N . SER A 1 104 ? -1.352 -12.096 4.509 1.00 95.56 104 SER A N 1
ATOM 776 C CA . SER A 1 104 ? -0.458 -12.605 3.472 1.00 95.56 104 SER A CA 1
ATOM 777 C C . SER A 1 104 ? -1.062 -12.392 2.088 1.00 95.56 104 SER A C 1
ATOM 779 O O . SER A 1 104 ? -2.262 -12.580 1.888 1.00 95.56 104 SER A O 1
ATOM 781 N N . PHE A 1 105 ? -0.222 -12.024 1.123 1.00 97.12 105 PHE A N 1
ATOM 782 C CA . PHE A 1 105 ? -0.620 -11.883 -0.274 1.00 97.12 105 PHE A CA 1
ATOM 783 C C . PHE A 1 105 ? -1.164 -13.204 -0.842 1.00 97.12 105 PHE A C 1
ATOM 785 O O . PHE A 1 105 ? -0.560 -14.262 -0.668 1.00 97.12 105 PHE A O 1
ATOM 792 N N . VAL A 1 106 ? -2.303 -13.129 -1.535 1.00 97.00 106 VAL A N 1
ATOM 793 C CA . VAL A 1 106 ? -2.968 -14.276 -2.172 1.00 97.00 106 VAL A CA 1
ATOM 794 C C . VAL A 1 106 ? -2.937 -14.153 -3.690 1.00 97.00 106 VAL A C 1
ATOM 796 O O . VAL A 1 106 ? -2.548 -15.098 -4.375 1.00 97.00 106 VAL A O 1
ATOM 799 N N . SER A 1 107 ? -3.383 -13.017 -4.228 1.00 96.81 107 SER A N 1
ATOM 800 C CA . SER A 1 107 ? -3.481 -12.810 -5.674 1.00 96.81 107 SER A CA 1
ATOM 801 C C . SER A 1 107 ? -3.644 -11.341 -6.042 1.00 96.81 107 SER A C 1
ATOM 803 O O . SER A 1 107 ? -4.135 -10.535 -5.250 1.00 96.81 107 SER A O 1
ATOM 805 N N . ILE A 1 108 ? -3.327 -11.024 -7.293 1.00 97.44 108 ILE A N 1
ATOM 806 C CA . ILE A 1 108 ? -3.700 -9.763 -7.934 1.00 97.44 108 ILE A CA 1
ATOM 807 C C . ILE A 1 108 ? -5.121 -9.889 -8.493 1.00 97.44 108 ILE A C 1
ATOM 809 O O . ILE A 1 108 ? -5.478 -10.898 -9.101 1.00 97.44 108 ILE A O 1
ATOM 813 N N . LEU A 1 109 ? -5.936 -8.858 -8.286 1.00 96.56 109 LEU A N 1
ATOM 814 C CA . LEU A 1 109 ? -7.253 -8.711 -8.895 1.00 96.56 109 LEU A CA 1
ATOM 815 C C . LEU A 1 109 ? -7.100 -7.887 -10.180 1.00 96.56 109 LEU A C 1
ATOM 817 O O . LEU A 1 109 ? -7.460 -6.714 -10.217 1.00 96.56 109 LEU A O 1
ATOM 821 N N . SER A 1 110 ? -6.537 -8.495 -11.233 1.00 93.31 110 SER A N 1
ATOM 822 C CA . SER A 1 110 ? -6.126 -7.779 -12.455 1.00 93.31 110 SER A CA 1
ATOM 823 C C . SER A 1 110 ? -7.265 -7.022 -13.150 1.00 93.31 110 SER A C 1
ATOM 825 O O . SER A 1 110 ? -7.017 -6.025 -13.829 1.00 93.31 110 SER A O 1
ATOM 827 N N . ASP A 1 111 ? -8.517 -7.462 -13.001 1.00 94.88 111 ASP A N 1
ATOM 828 C CA . ASP A 1 111 ? -9.691 -6.778 -13.565 1.00 94.88 111 ASP A CA 1
ATOM 829 C C . ASP A 1 111 ? -10.016 -5.452 -12.848 1.00 94.88 111 ASP A C 1
ATOM 831 O O . ASP A 1 111 ? -10.703 -4.601 -13.408 1.00 94.88 111 ASP A O 1
ATOM 835 N N . GLU A 1 112 ? -9.503 -5.263 -11.631 1.00 93.75 112 GLU A N 1
ATOM 836 C CA . GLU A 1 112 ? -9.662 -4.056 -10.811 1.00 93.75 112 GLU A CA 1
ATOM 837 C C . GLU A 1 112 ? -8.421 -3.143 -10.859 1.00 93.75 112 GLU A C 1
ATOM 839 O O . GLU A 1 112 ? -8.373 -2.134 -10.158 1.00 93.75 112 GLU A O 1
ATOM 844 N N . THR A 1 113 ? -7.415 -3.474 -11.678 1.00 91.94 113 THR A N 1
ATOM 845 C CA . THR A 1 113 ? -6.230 -2.628 -11.870 1.00 91.94 113 THR A CA 1
ATOM 846 C C . THR A 1 113 ? -6.569 -1.416 -12.740 1.00 91.94 113 THR A C 1
ATOM 848 O O . THR A 1 113 ? -6.963 -1.558 -13.901 1.00 91.94 113 THR A O 1
ATOM 851 N N . GLU A 1 114 ? -6.350 -0.215 -12.208 1.00 95.38 114 GLU A N 1
ATOM 852 C CA . GLU A 1 114 ? -6.582 1.048 -12.911 1.00 95.38 114 GLU A CA 1
ATOM 853 C C . GLU A 1 114 ? -5.258 1.645 -13.401 1.00 95.38 114 GLU A C 1
ATOM 855 O O . GLU A 1 114 ? -4.282 1.708 -12.656 1.00 95.38 114 GLU A O 1
ATOM 860 N N . VAL A 1 115 ? -5.222 2.121 -14.649 1.00 94.62 115 VAL A N 1
ATOM 861 C CA . VAL A 1 115 ? -4.049 2.790 -15.231 1.00 94.62 115 VAL A CA 1
ATOM 862 C C . VAL A 1 115 ? -4.450 4.159 -15.757 1.00 94.62 115 VAL A C 1
ATOM 864 O O . VAL A 1 115 ? -5.288 4.273 -16.658 1.00 94.62 115 VAL A O 1
ATOM 867 N N . THR A 1 116 ? -3.802 5.194 -15.234 1.00 93.12 116 THR A N 1
ATOM 868 C CA . THR A 1 116 ? -3.922 6.571 -15.711 1.00 93.12 116 THR A CA 1
ATOM 869 C C . THR A 1 116 ? -2.583 7.015 -16.278 1.00 93.12 116 THR A C 1
ATOM 871 O O . THR A 1 116 ? -1.576 7.002 -15.582 1.00 93.12 116 THR A O 1
ATOM 874 N N . ILE A 1 117 ? -2.565 7.406 -17.550 1.00 89.19 117 ILE A N 1
ATOM 875 C CA . ILE A 1 117 ? -1.363 7.899 -18.223 1.00 89.19 117 ILE A CA 1
ATOM 876 C C . ILE A 1 117 ? -1.479 9.421 -18.376 1.00 89.19 117 ILE A C 1
ATOM 878 O O . ILE A 1 117 ? -2.475 9.907 -18.915 1.00 89.19 117 ILE A O 1
ATOM 882 N N . THR A 1 118 ? -0.473 10.157 -17.901 1.00 86.44 118 THR A N 1
ATOM 883 C CA . THR A 1 118 ? -0.258 11.592 -18.181 1.00 86.44 118 THR A CA 1
ATOM 884 C C . THR A 1 118 ? 0.917 11.754 -19.150 1.00 86.44 118 THR A C 1
ATOM 886 O O . THR A 1 118 ? 1.378 10.751 -19.663 1.00 86.44 118 THR A O 1
ATOM 889 N N . GLU A 1 119 ? 1.394 12.972 -19.442 1.00 83.06 119 GLU A N 1
ATOM 890 C CA . GLU A 1 119 ? 2.525 13.236 -20.366 1.00 83.06 119 GLU A CA 1
ATOM 891 C C . GLU A 1 119 ? 3.907 12.847 -19.795 1.00 83.06 119 GLU A C 1
ATOM 893 O O . GLU A 1 119 ? 4.869 12.605 -20.514 1.00 83.06 119 GLU A O 1
ATOM 898 N N . ASP A 1 120 ? 4.033 12.731 -18.484 1.00 87.75 120 ASP A N 1
ATOM 899 C CA . ASP A 1 120 ? 5.310 12.555 -17.785 1.00 87.75 120 ASP A CA 1
ATOM 900 C C . ASP A 1 120 ? 5.351 11.307 -16.898 1.00 87.75 120 ASP A C 1
ATOM 902 O O . ASP A 1 120 ? 6.427 10.874 -16.477 1.00 87.75 120 ASP A O 1
ATOM 906 N N . LYS A 1 121 ? 4.189 10.697 -16.645 1.00 91.31 121 LYS A N 1
ATOM 907 C CA . LYS A 1 121 ? 4.064 9.535 -15.771 1.00 91.31 121 LYS A CA 1
ATOM 908 C C . LYS A 1 121 ? 2.895 8.620 -16.141 1.00 91.31 121 LYS A C 1
ATOM 910 O O . LYS A 1 121 ? 1.987 8.983 -16.888 1.00 91.31 121 LYS A O 1
ATOM 915 N N . ALA A 1 122 ? 2.924 7.421 -15.577 1.00 93.25 122 ALA A N 1
ATOM 916 C CA . ALA A 1 122 ? 1.811 6.491 -15.503 1.00 93.25 122 ALA A CA 1
ATOM 917 C C . ALA A 1 122 ? 1.514 6.202 -14.026 1.00 93.25 122 ALA A C 1
ATOM 919 O O . ALA A 1 122 ? 2.349 5.640 -13.319 1.00 93.25 122 ALA A O 1
ATOM 920 N N . ASP A 1 123 ? 0.329 6.601 -13.568 1.00 96.00 123 ASP A N 1
ATOM 921 C CA . ASP A 1 123 ? -0.205 6.268 -12.251 1.00 96.00 123 ASP A CA 1
ATOM 922 C C . ASP A 1 123 ? -0.981 4.944 -12.372 1.00 96.00 123 ASP A C 1
ATOM 924 O O . ASP A 1 123 ? -2.016 4.873 -13.046 1.00 96.00 123 ASP A O 1
ATOM 928 N N . VAL A 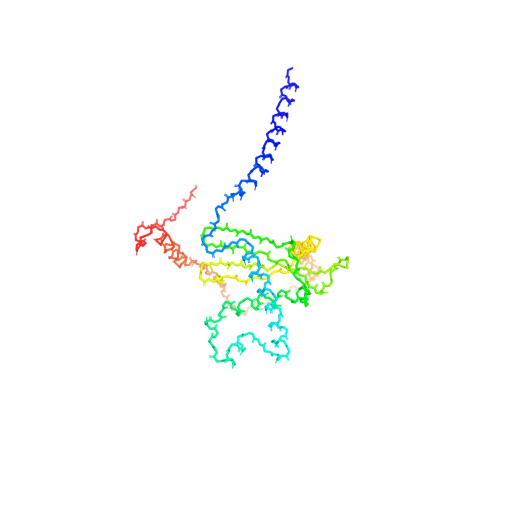1 124 ? -0.485 3.884 -11.737 1.00 97.38 124 VAL A N 1
ATOM 929 C CA . VAL A 1 124 ? -1.094 2.549 -11.748 1.00 97.38 124 VAL A CA 1
ATOM 930 C C . VAL A 1 124 ? -1.584 2.191 -10.352 1.00 97.38 124 VAL A C 1
ATOM 932 O O . VAL A 1 124 ? -0.829 2.266 -9.388 1.00 97.38 124 VAL A O 1
ATOM 935 N N . LYS A 1 125 ? -2.844 1.773 -10.237 1.00 98.25 125 LYS A N 1
ATOM 936 C CA . LYS A 1 125 ? -3.441 1.280 -8.993 1.00 98.25 125 LYS A CA 1
ATOM 937 C C . LYS A 1 125 ? -3.735 -0.201 -9.139 1.00 98.25 125 LYS A C 1
ATOM 939 O O . LYS A 1 125 ? -4.727 -0.571 -9.760 1.00 98.25 125 LYS A O 1
ATOM 944 N N . VAL A 1 126 ? -2.869 -1.044 -8.592 1.00 98.25 126 VAL A N 1
ATOM 945 C CA . VAL A 1 126 ? -3.048 -2.498 -8.607 1.00 98.25 126 VAL A CA 1
ATOM 946 C C . VAL A 1 126 ? -3.852 -2.911 -7.388 1.00 98.25 126 VAL A C 1
ATOM 948 O O . VAL A 1 126 ? -3.491 -2.605 -6.250 1.00 98.25 126 VAL A O 1
ATOM 951 N N . LYS A 1 127 ? -4.940 -3.639 -7.619 1.00 97.81 127 LYS A N 1
ATOM 952 C CA . LYS A 1 127 ? -5.735 -4.218 -6.543 1.00 97.81 127 LYS A CA 1
ATOM 953 C C . LYS A 1 127 ? -5.188 -5.594 -6.181 1.00 97.81 127 LYS A C 1
ATOM 955 O O . LYS A 1 127 ? -5.067 -6.463 -7.044 1.00 97.81 127 LYS A O 1
ATOM 960 N N . ILE A 1 128 ? -4.883 -5.812 -4.907 1.00 97.88 128 ILE A N 1
ATOM 961 C CA . ILE A 1 128 ? -4.402 -7.099 -4.395 1.00 97.88 128 ILE A CA 1
ATOM 962 C C . ILE A 1 128 ? -5.344 -7.653 -3.332 1.00 97.88 128 ILE A C 1
ATOM 964 O O . ILE A 1 128 ? -6.029 -6.911 -2.627 1.00 97.88 128 ILE A O 1
ATOM 968 N N . GLN A 1 129 ? -5.365 -8.974 -3.214 1.00 96.31 129 GLN A N 1
ATOM 969 C CA . GLN A 1 129 ? -6.143 -9.711 -2.231 1.00 96.31 129 GLN A CA 1
ATOM 970 C C . GLN A 1 129 ? -5.210 -10.352 -1.205 1.00 96.31 129 GLN A C 1
ATOM 972 O O . GLN A 1 129 ? -4.226 -10.999 -1.569 1.00 96.31 129 GLN A O 1
ATOM 977 N N . GLY A 1 130 ? -5.544 -10.179 0.070 1.00 96.44 130 GLY A N 1
ATOM 978 C CA . GLY A 1 130 ? -4.879 -10.822 1.193 1.00 96.44 130 GLY A CA 1
ATOM 979 C C . GLY A 1 130 ? -5.704 -11.944 1.816 1.00 96.44 130 GLY A C 1
ATOM 980 O O . GLY A 1 130 ? -6.904 -12.069 1.576 1.00 96.44 130 GLY A O 1
ATOM 981 N N . ASP A 1 131 ? -5.077 -12.764 2.651 1.00 95.12 131 ASP A N 1
ATOM 982 C CA . ASP A 1 131 ? -5.740 -13.891 3.314 1.00 95.12 131 ASP A CA 1
ATOM 983 C C . ASP A 1 131 ? -6.549 -13.491 4.558 1.00 95.12 131 ASP A C 1
ATOM 985 O O . ASP A 1 131 ? -7.395 -14.263 5.030 1.00 95.12 131 ASP A O 1
ATOM 989 N N . LYS A 1 132 ? -6.346 -12.276 5.084 1.00 93.56 132 LYS A N 1
ATOM 990 C CA . LYS A 1 132 ? -7.054 -11.819 6.275 1.00 93.56 132 LYS A CA 1
ATOM 991 C C . LYS A 1 132 ? -8.522 -11.614 5.945 1.00 93.56 132 LYS A C 1
ATOM 993 O O . LYS A 1 132 ? -8.898 -10.841 5.068 1.00 93.56 132 LYS A O 1
ATOM 998 N N . VAL A 1 133 ? -9.378 -12.291 6.695 1.00 88.75 133 VAL A N 1
ATOM 999 C CA . VAL A 1 133 ? -10.825 -12.218 6.513 1.00 88.75 133 VAL A CA 1
ATOM 1000 C C . VAL A 1 133 ? -11.413 -11.159 7.442 1.00 88.75 133 VAL A C 1
ATOM 1002 O O . VAL A 1 133 ? -11.129 -11.147 8.640 1.00 88.75 133 VAL A O 1
ATOM 1005 N N . TYR A 1 134 ? -12.281 -10.300 6.908 1.00 80.38 134 TYR A N 1
ATOM 1006 C CA . TYR A 1 134 ? -13.069 -9.350 7.691 1.00 80.38 134 TYR A CA 1
ATOM 1007 C C . TYR A 1 134 ? -14.573 -9.695 7.639 1.00 80.38 134 TYR A C 1
ATOM 1009 O O . TYR A 1 134 ? -15.011 -10.715 7.091 1.00 80.38 134 TYR A O 1
ATOM 1017 N N . LYS A 1 135 ? -15.381 -8.863 8.304 1.00 77.56 135 LYS A N 1
ATOM 1018 C CA . LYS A 1 135 ? -16.833 -9.000 8.462 1.00 77.56 135 LYS A CA 1
ATOM 1019 C C . LYS A 1 135 ? -17.525 -9.482 7.178 1.00 77.56 135 LYS A C 1
ATOM 1021 O O . LYS A 1 135 ? -17.439 -8.866 6.125 1.00 77.56 135 LYS A O 1
ATOM 1026 N N . GLY A 1 136 ? -18.294 -10.564 7.306 1.00 79.62 136 GLY A N 1
ATOM 1027 C CA . GLY A 1 136 ? -19.007 -11.165 6.175 1.00 79.62 136 GLY A CA 1
ATOM 1028 C C . GLY A 1 136 ? -18.193 -12.194 5.387 1.00 79.62 136 GLY A C 1
ATOM 1029 O O . GLY A 1 136 ? -18.590 -12.529 4.278 1.00 79.62 136 GLY A O 1
ATOM 1030 N N . ASN A 1 137 ? -17.100 -12.712 5.961 1.00 82.94 137 ASN A N 1
ATOM 1031 C CA . ASN A 1 137 ? -16.251 -13.743 5.358 1.00 82.94 137 ASN A CA 1
ATOM 1032 C C . ASN A 1 137 ? -15.603 -13.305 4.032 1.00 82.94 137 ASN A C 1
ATOM 1034 O O . ASN A 1 137 ? -15.378 -14.119 3.138 1.00 82.94 137 ASN A O 1
ATOM 1038 N N . LYS A 1 138 ? -15.345 -12.001 3.906 1.00 85.44 138 LYS A N 1
ATOM 1039 C CA . LYS A 1 138 ? -14.682 -11.401 2.752 1.00 85.44 138 LYS A CA 1
ATOM 1040 C C . LYS A 1 138 ? -13.205 -11.215 3.056 1.00 85.44 138 LYS A C 1
ATOM 1042 O O . LYS A 1 138 ? -12.852 -10.799 4.159 1.00 85.44 138 LYS A O 1
ATOM 1047 N N . GLN A 1 139 ? -12.368 -11.518 2.077 1.00 91.06 139 GLN A N 1
ATOM 1048 C CA . GLN A 1 139 ? -10.939 -11.261 2.163 1.00 91.06 139 GLN A CA 1
ATOM 1049 C C . GLN A 1 139 ? -10.672 -9.758 2.097 1.00 91.06 139 GLN A C 1
ATOM 1051 O O . GLN A 1 139 ? -11.385 -9.017 1.416 1.00 91.06 139 GLN A O 1
ATOM 1056 N N . ARG A 1 140 ? -9.691 -9.306 2.873 1.00 92.62 140 ARG A N 1
ATOM 1057 C CA . ARG A 1 140 ? -9.216 -7.931 2.856 1.00 92.62 140 ARG A CA 1
ATOM 1058 C C . ARG A 1 140 ? -8.465 -7.706 1.550 1.00 92.62 140 ARG A C 1
ATOM 1060 O O . ARG A 1 140 ? -7.629 -8.520 1.167 1.00 92.62 140 ARG A O 1
ATOM 1067 N N . THR A 1 141 ? -8.755 -6.601 0.884 1.00 95.44 141 THR A N 1
ATOM 1068 C CA . THR A 1 141 ? -7.979 -6.154 -0.270 1.00 95.44 141 THR A CA 1
ATOM 1069 C C . THR A 1 141 ? -7.057 -5.015 0.138 1.00 95.44 141 THR A C 1
ATOM 1071 O O . THR A 1 141 ? -7.241 -4.395 1.190 1.00 95.44 141 THR A O 1
ATOM 1074 N N . ALA A 1 142 ? -6.055 -4.748 -0.683 1.00 97.25 142 ALA A N 1
ATOM 1075 C CA . ALA A 1 142 ? -5.248 -3.546 -0.600 1.00 97.25 142 ALA A CA 1
ATOM 1076 C C . ALA A 1 142 ? -5.058 -2.962 -1.999 1.00 97.25 142 ALA A C 1
ATOM 1078 O O . ALA A 1 142 ? -5.152 -3.670 -3.005 1.00 97.25 142 ALA A O 1
ATOM 1079 N N . THR A 1 143 ? -4.787 -1.666 -2.047 1.00 98.31 143 THR A N 1
ATOM 1080 C CA . THR A 1 143 ? -4.470 -0.944 -3.272 1.00 98.31 143 THR A CA 1
ATOM 1081 C C . THR A 1 143 ? -2.990 -0.576 -3.242 1.00 98.31 143 THR A C 1
ATOM 1083 O O . THR A 1 143 ? -2.534 0.087 -2.308 1.00 98.31 143 THR A O 1
ATOM 1086 N N . VAL A 1 144 ? -2.249 -1.033 -4.249 1.00 98.31 144 VAL A N 1
ATOM 1087 C CA . VAL A 1 144 ? -0.852 -0.670 -4.497 1.00 98.31 144 VAL A CA 1
ATOM 1088 C C . VAL A 1 144 ? -0.847 0.450 -5.530 1.00 98.31 144 VAL A C 1
ATOM 1090 O O . VAL A 1 144 ? -1.248 0.238 -6.673 1.00 98.31 144 VAL A O 1
ATOM 1093 N N . GLU A 1 145 ? -0.430 1.646 -5.135 1.00 98.38 145 GLU A N 1
ATOM 1094 C CA . GLU A 1 145 ? -0.285 2.795 -6.026 1.00 98.38 145 GLU A CA 1
ATOM 1095 C C . GLU A 1 145 ? 1.177 2.910 -6.468 1.00 98.38 145 GLU A C 1
ATOM 1097 O O . GLU A 1 145 ? 2.073 3.067 -5.637 1.00 98.38 145 GLU A O 1
ATOM 1102 N N . ILE A 1 146 ? 1.405 2.810 -7.778 1.00 97.88 146 ILE A N 1
ATOM 1103 C CA . ILE A 1 146 ? 2.718 2.850 -8.420 1.00 97.88 146 ILE A CA 1
ATOM 1104 C C . ILE A 1 146 ? 2.743 4.022 -9.392 1.00 97.88 146 ILE A C 1
ATOM 1106 O O . ILE A 1 146 ? 1.914 4.099 -10.298 1.00 97.88 146 ILE A O 1
ATOM 1110 N N . VAL A 1 147 ? 3.722 4.905 -9.236 1.00 96.69 147 VAL A N 1
ATOM 1111 C CA . VAL A 1 147 ? 3.988 5.990 -10.182 1.00 96.69 147 VAL A CA 1
ATOM 1112 C C . VAL A 1 147 ? 5.211 5.618 -11.007 1.00 96.69 147 VAL A C 1
ATOM 1114 O O . VAL A 1 147 ? 6.305 5.451 -10.470 1.00 96.69 147 VAL A O 1
ATOM 1117 N N . ILE A 1 148 ? 5.027 5.477 -12.316 1.00 94.94 148 ILE A N 1
ATOM 1118 C CA . ILE A 1 148 ? 6.086 5.156 -13.277 1.00 94.94 148 ILE A CA 1
ATOM 1119 C C . ILE A 1 148 ? 6.410 6.415 -14.074 1.00 94.94 148 ILE A C 1
ATOM 1121 O O . ILE A 1 148 ? 5.510 7.047 -14.614 1.00 94.94 148 ILE A O 1
ATOM 1125 N N . THR A 1 149 ? 7.685 6.757 -14.192 1.00 93.25 149 THR A N 1
ATOM 1126 C CA . THR A 1 149 ? 8.197 7.851 -15.031 1.00 93.25 149 THR A CA 1
ATOM 1127 C C . THR A 1 149 ? 9.161 7.292 -16.076 1.00 93.25 149 THR A C 1
ATOM 1129 O O . THR A 1 149 ? 9.547 6.124 -16.015 1.00 93.25 149 THR A O 1
ATOM 1132 N N . GLU A 1 150 ? 9.627 8.127 -17.008 1.00 89.25 150 GLU A N 1
ATOM 1133 C CA . GLU A 1 150 ? 10.665 7.737 -17.979 1.00 89.25 150 GLU A CA 1
ATOM 1134 C C . GLU A 1 150 ? 11.948 7.207 -17.301 1.00 89.25 150 GLU A C 1
ATOM 1136 O O . GLU A 1 150 ? 12.665 6.379 -17.860 1.00 89.25 150 GLU A O 1
ATOM 1141 N N . LYS A 1 151 ? 12.234 7.652 -16.070 1.00 89.44 151 LYS A N 1
ATOM 1142 C CA . LYS A 1 151 ? 13.424 7.249 -15.305 1.00 89.44 151 LYS A CA 1
ATOM 1143 C C . LYS A 1 151 ? 13.247 5.939 -14.528 1.00 89.44 151 LYS A C 1
ATOM 1145 O O . LYS A 1 151 ? 14.202 5.494 -13.897 1.00 89.44 151 LYS A O 1
ATOM 1150 N N . GLY A 1 152 ? 12.060 5.336 -14.567 1.00 89.62 152 GLY A N 1
ATOM 1151 C CA . GLY A 1 152 ? 11.677 4.189 -13.746 1.00 89.62 152 GLY A CA 1
ATOM 1152 C C . GLY A 1 152 ? 10.599 4.548 -12.723 1.00 89.62 152 GLY A C 1
ATOM 1153 O O . GLY A 1 152 ? 9.856 5.517 -12.897 1.00 89.62 152 GLY A O 1
ATOM 1154 N N . TYR A 1 153 ? 10.495 3.753 -11.661 1.00 92.31 153 TYR A N 1
ATOM 1155 C CA . TYR A 1 153 ? 9.542 4.000 -10.580 1.00 92.31 153 TYR A CA 1
ATOM 1156 C C . TYR A 1 153 ? 9.898 5.275 -9.808 1.00 92.31 153 TYR A C 1
ATOM 1158 O O . TYR A 1 153 ? 11.050 5.485 -9.443 1.00 92.31 153 TYR A O 1
ATOM 1166 N N . ASP A 1 154 ? 8.898 6.116 -9.568 1.00 94.88 154 ASP A N 1
ATOM 1167 C CA . ASP A 1 154 ? 9.003 7.327 -8.748 1.00 94.88 154 ASP A CA 1
ATOM 1168 C C . ASP A 1 154 ? 8.473 7.082 -7.330 1.00 94.88 154 ASP A C 1
ATOM 1170 O O . ASP A 1 154 ? 9.071 7.514 -6.348 1.00 94.88 154 ASP A O 1
ATOM 1174 N N . SER A 1 155 ? 7.380 6.323 -7.205 1.00 96.38 155 SER A N 1
ATOM 1175 C CA . SER A 1 155 ? 6.853 5.891 -5.910 1.00 96.38 155 SER A CA 1
ATOM 1176 C C . SER A 1 155 ? 6.095 4.572 -6.010 1.00 96.38 155 SER A C 1
ATOM 1178 O O . SER A 1 155 ? 5.503 4.248 -7.041 1.00 96.38 155 SER A O 1
ATOM 1180 N N . ILE A 1 156 ? 6.123 3.814 -4.914 1.00 97.50 156 ILE A N 1
ATOM 1181 C CA . ILE A 1 156 ? 5.307 2.623 -4.688 1.00 97.50 156 ILE A CA 1
ATOM 1182 C C . ILE A 1 156 ? 4.770 2.738 -3.264 1.00 97.50 156 ILE A C 1
ATOM 1184 O O . ILE A 1 156 ? 5.543 2.829 -2.311 1.00 97.50 156 ILE A O 1
ATOM 1188 N N . SER A 1 157 ? 3.452 2.759 -3.114 1.00 98.12 157 SER A N 1
ATOM 1189 C CA . SER A 1 157 ? 2.795 2.805 -1.809 1.00 98.12 157 SER A CA 1
ATOM 1190 C C . SER A 1 157 ? 1.650 1.809 -1.751 1.00 98.12 157 SER A C 1
ATOM 1192 O O . SER A 1 157 ? 1.029 1.492 -2.762 1.00 98.12 157 SER A O 1
ATOM 1194 N N . VAL A 1 158 ? 1.376 1.288 -0.562 1.00 98.25 158 VAL A N 1
ATOM 1195 C CA . VAL A 1 158 ? 0.371 0.250 -0.341 1.00 98.25 158 VAL A CA 1
ATOM 1196 C C . VAL A 1 158 ? -0.561 0.697 0.766 1.00 98.25 158 VAL A C 1
ATOM 1198 O O . VAL A 1 158 ? -0.122 1.100 1.841 1.00 98.25 158 VAL A O 1
ATOM 1201 N N . SER A 1 159 ? -1.862 0.611 0.509 1.00 97.19 159 SER A N 1
ATOM 1202 C CA . SER A 1 159 ? -2.901 0.942 1.480 1.00 97.19 159 SER A CA 1
ATOM 1203 C C . SER A 1 159 ? -3.928 -0.177 1.555 1.00 97.19 159 SER A C 1
ATOM 1205 O O . SER A 1 159 ? -4.518 -0.552 0.544 1.00 97.19 159 SER A O 1
ATOM 1207 N N . ALA A 1 160 ? -4.170 -0.704 2.756 1.00 95.38 160 ALA A N 1
ATOM 1208 C CA . ALA A 1 160 ? -5.239 -1.671 2.968 1.00 95.38 160 ALA A CA 1
ATOM 1209 C C . ALA A 1 160 ? -6.607 -1.014 2.751 1.00 95.38 160 ALA A C 1
ATOM 1211 O O . ALA A 1 160 ? -6.878 0.086 3.239 1.00 95.38 160 ALA A O 1
ATOM 1212 N N . ASP A 1 161 ? -7.488 -1.705 2.037 1.00 92.19 161 ASP A N 1
ATOM 1213 C CA . ASP A 1 161 ? -8.830 -1.209 1.796 1.00 92.19 161 ASP A CA 1
ATOM 1214 C C . ASP A 1 161 ? -9.715 -1.471 3.004 1.00 92.19 161 ASP A C 1
ATOM 1216 O O . ASP A 1 161 ? -9.729 -2.553 3.600 1.00 92.19 161 ASP A O 1
ATOM 1220 N N . TYR A 1 162 ? -10.521 -0.472 3.328 1.00 87.88 162 TYR A N 1
ATOM 1221 C CA . TYR A 1 162 ? -11.482 -0.569 4.404 1.00 87.88 162 TYR A CA 1
ATOM 1222 C C . TYR A 1 162 ? -12.885 -0.555 3.865 1.00 87.88 162 TYR A C 1
ATOM 1224 O O . TYR A 1 162 ? -13.265 0.261 3.023 1.00 87.88 162 TYR A O 1
ATOM 1232 N N . ASP A 1 163 ? -13.690 -1.417 4.454 1.00 85.75 163 ASP A N 1
ATOM 1233 C CA . ASP A 1 163 ? -15.082 -1.469 4.116 1.00 85.75 163 ASP A CA 1
ATOM 1234 C C . ASP A 1 163 ? -15.797 -0.243 4.691 1.00 85.75 163 ASP A C 1
ATOM 1236 O O . ASP A 1 163 ? -15.507 0.207 5.807 1.00 85.75 163 ASP A O 1
ATOM 1240 N N . MET A 1 164 ? -16.780 0.299 3.968 1.00 82.56 164 MET A N 1
ATOM 1241 C CA . MET A 1 164 ? -17.467 1.529 4.390 1.00 82.56 164 MET A CA 1
ATOM 1242 C C . MET A 1 164 ? -18.044 1.405 5.808 1.00 82.56 164 MET A C 1
ATOM 1244 O O . MET A 1 164 ? -18.024 2.361 6.579 1.00 82.56 164 MET A O 1
ATOM 1248 N N . SER A 1 165 ? -18.514 0.213 6.189 1.00 83.88 165 SER A N 1
ATOM 1249 C CA . SER A 1 165 ? -19.030 -0.036 7.539 1.00 83.88 165 SER A CA 1
ATOM 1250 C C . SER A 1 165 ? -17.956 0.067 8.631 1.00 83.88 165 SER A C 1
ATOM 1252 O O . SER A 1 165 ? -18.239 0.554 9.730 1.00 83.88 165 SER A O 1
ATOM 1254 N N . GLU A 1 166 ? -16.721 -0.336 8.338 1.00 83.62 166 GLU A N 1
ATOM 1255 C CA . GLU A 1 166 ? -15.589 -0.220 9.256 1.00 83.62 166 GLU A CA 1
ATOM 1256 C C . GLU A 1 166 ? -15.126 1.225 9.358 1.00 83.62 166 GLU A C 1
ATOM 1258 O O . GLU A 1 166 ? -14.937 1.714 10.468 1.00 83.62 166 GLU A O 1
ATOM 1263 N N . LEU A 1 167 ? -15.030 1.931 8.227 1.00 87.06 167 LEU A N 1
ATOM 1264 C CA . LEU A 1 167 ? -14.721 3.362 8.204 1.00 87.06 167 LEU A CA 1
ATOM 1265 C C . LEU A 1 167 ? -15.746 4.160 9.011 1.00 87.06 167 LEU A C 1
ATOM 1267 O O . LEU A 1 167 ? -15.367 4.973 9.850 1.00 87.06 167 LEU A O 1
ATOM 1271 N N . MET A 1 168 ? -17.040 3.882 8.831 1.00 89.25 168 MET A N 1
ATOM 1272 C CA . MET A 1 168 ? -18.104 4.513 9.617 1.00 89.25 168 MET A CA 1
ATOM 1273 C 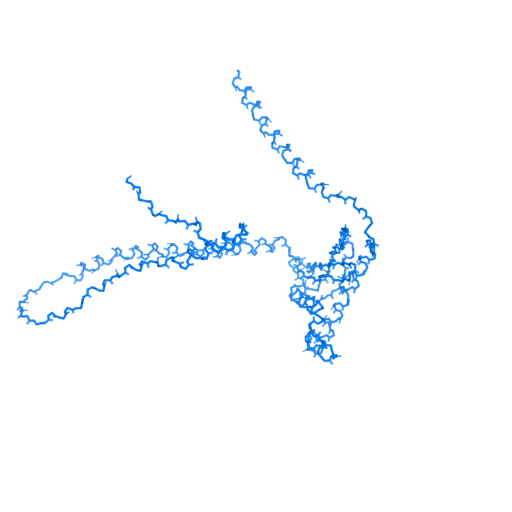C . MET A 1 168 ? -17.997 4.177 11.105 1.00 89.25 168 MET A C 1
ATOM 1275 O O . MET A 1 168 ? -18.179 5.058 11.941 1.00 89.25 168 MET A O 1
ATOM 1279 N N . THR A 1 169 ? -17.667 2.931 11.455 1.00 87.31 169 THR A N 1
ATOM 1280 C CA . THR A 1 169 ? -17.488 2.537 12.861 1.00 87.31 169 THR A CA 1
ATOM 1281 C C . THR A 1 169 ? -16.276 3.233 13.480 1.00 87.31 169 THR A C 1
ATOM 1283 O O . THR A 1 169 ? -16.393 3.802 14.564 1.00 87.31 169 THR A O 1
ATOM 1286 N N . LYS A 1 170 ? -15.132 3.259 12.784 1.00 88.06 170 LYS A N 1
ATOM 1287 C CA . LYS A 1 170 ? -13.921 3.978 13.207 1.00 88.06 170 LYS A CA 1
ATOM 1288 C C . LYS A 1 170 ? -14.202 5.475 13.376 1.00 88.06 170 LYS A C 1
ATOM 1290 O O . LYS A 1 170 ? -13.873 6.048 14.412 1.00 88.06 170 LYS A O 1
ATOM 1295 N N . ALA A 1 171 ? -14.872 6.098 12.408 1.00 91.44 171 ALA A N 1
ATOM 1296 C CA . ALA A 1 171 ? -15.244 7.510 12.463 1.00 91.44 171 ALA A CA 1
ATOM 1297 C C . ALA A 1 171 ? -16.212 7.810 13.618 1.00 91.44 171 ALA A C 1
ATOM 1299 O O . ALA A 1 171 ? -16.039 8.801 14.331 1.00 91.44 171 ALA A O 1
ATOM 1300 N N . ALA A 1 172 ? -17.200 6.943 13.851 1.00 90.94 172 ALA A N 1
ATOM 1301 C CA . ALA A 1 172 ? -18.133 7.078 14.964 1.00 90.94 172 ALA A CA 1
ATOM 1302 C C . ALA A 1 172 ? -17.428 6.934 16.319 1.00 90.94 172 ALA A C 1
ATOM 1304 O O . ALA A 1 172 ? -17.695 7.725 17.221 1.00 90.94 172 ALA A O 1
ATOM 1305 N N . LEU A 1 173 ? -16.497 5.984 16.458 1.00 91.25 173 LEU A N 1
ATOM 1306 C CA . LEU A 1 173 ? -15.689 5.823 17.669 1.00 91.25 173 LEU A CA 1
ATOM 1307 C C . LEU A 1 173 ? -14.808 7.046 17.929 1.00 91.25 173 LEU A C 1
ATOM 1309 O O . LEU A 1 173 ? -14.802 7.543 19.051 1.00 91.25 173 LEU A O 1
ATOM 1313 N N . ASN A 1 174 ? -14.143 7.588 16.906 1.00 94.19 174 ASN A N 1
ATOM 1314 C CA . ASN A 1 174 ? -13.373 8.826 17.047 1.00 94.19 174 ASN A CA 1
ATOM 1315 C C . ASN A 1 174 ? -14.262 10.025 17.388 1.00 94.19 174 ASN A C 1
ATOM 1317 O O . ASN A 1 174 ? -13.890 10.849 18.219 1.00 94.19 174 ASN A O 1
ATOM 1321 N N . THR A 1 175 ? -15.461 10.108 16.809 1.00 91.56 175 THR A N 1
ATOM 1322 C CA . THR A 1 175 ? -16.427 11.162 17.150 1.00 91.56 175 THR A CA 1
ATOM 1323 C C . THR A 1 175 ? -16.888 11.031 18.597 1.00 91.56 175 THR A C 1
ATOM 1325 O O . THR A 1 175 ? -16.925 12.021 19.320 1.00 91.56 175 THR A O 1
ATOM 1328 N N . LEU A 1 176 ? -17.204 9.817 19.051 1.00 94.00 176 LEU A N 1
ATOM 1329 C CA . LEU A 1 176 ? -17.625 9.559 20.425 1.00 94.00 176 LEU A CA 1
ATOM 1330 C C . LEU A 1 176 ? -16.488 9.815 21.417 1.00 94.00 176 LEU A C 1
ATOM 1332 O O . LEU A 1 176 ? -16.728 10.378 22.480 1.00 94.00 176 LEU A O 1
ATOM 1336 N N . LEU A 1 177 ? -15.252 9.463 21.068 1.00 93.00 177 LEU A N 1
ATOM 1337 C CA . LEU A 1 177 ? -14.092 9.730 21.907 1.00 93.00 177 LEU A CA 1
ATOM 1338 C C . LEU A 1 177 ? -13.784 11.232 21.960 1.00 93.00 177 LEU A C 1
ATOM 1340 O O . LEU A 1 177 ? -13.619 11.773 23.046 1.00 93.00 177 LEU A O 1
ATOM 1344 N N . GLY A 1 178 ? -13.787 11.935 20.827 1.00 92.44 178 GLY A N 1
ATOM 1345 C CA . GLY A 1 178 ? -13.546 13.379 20.775 1.00 92.44 178 GLY A CA 1
ATOM 1346 C C . GLY A 1 178 ? -14.676 14.193 21.411 1.00 92.44 178 GLY A C 1
ATOM 1347 O O . GLY A 1 178 ? -14.475 14.897 22.396 1.00 92.44 178 GLY A O 1
ATOM 1348 N N . MET A 1 179 ? -15.897 14.075 20.893 1.00 93.88 179 MET A N 1
ATOM 1349 C CA . MET A 1 179 ? -17.051 14.849 21.365 1.00 93.88 179 MET A CA 1
ATOM 1350 C C . MET A 1 179 ? -17.550 14.381 22.740 1.00 93.88 179 MET A C 1
ATOM 1352 O O . MET A 1 179 ? -17.964 15.200 23.562 1.00 93.88 179 MET A O 1
ATOM 1356 N N . GLY A 1 180 ? -17.505 13.076 23.018 1.00 94.38 180 GLY A N 1
ATOM 1357 C CA . GLY A 1 180 ? -17.966 12.518 24.289 1.00 94.38 180 GLY A CA 1
ATOM 1358 C C . GLY A 1 180 ? -17.045 12.849 25.461 1.00 94.38 180 GLY A C 1
ATOM 1359 O O . GLY A 1 180 ? -17.548 13.133 26.547 1.00 94.38 180 GLY A O 1
ATOM 1360 N N . THR A 1 181 ? -15.722 12.895 25.261 1.00 94.81 181 THR A N 1
ATOM 1361 C CA . THR A 1 181 ? -14.794 13.334 26.323 1.00 94.81 181 THR A CA 1
ATOM 1362 C C . THR A 1 181 ? -14.988 14.807 26.657 1.00 94.81 181 THR A C 1
ATOM 1364 O O . THR A 1 181 ? -15.093 15.141 27.836 1.00 94.81 181 THR A O 1
ATOM 1367 N N . VAL A 1 182 ? -15.144 15.676 25.652 1.00 95.38 182 VAL A N 1
ATOM 1368 C CA . VAL A 1 182 ? -15.469 17.095 25.873 1.00 95.38 182 VAL A CA 1
ATOM 1369 C C . VAL A 1 182 ? -16.769 17.227 26.669 1.00 95.38 182 VAL A C 1
ATOM 1371 O O . VAL A 1 182 ? -16.808 17.939 27.672 1.00 95.38 182 VAL A O 1
ATOM 1374 N N . PHE A 1 183 ? -17.819 16.490 26.293 1.00 96.25 183 PHE A N 1
ATOM 1375 C CA . PHE A 1 183 ? -19.086 16.497 27.027 1.00 96.25 183 PHE A CA 1
ATOM 1376 C C . PHE A 1 183 ? -18.930 16.006 28.478 1.00 96.25 183 PHE A C 1
ATOM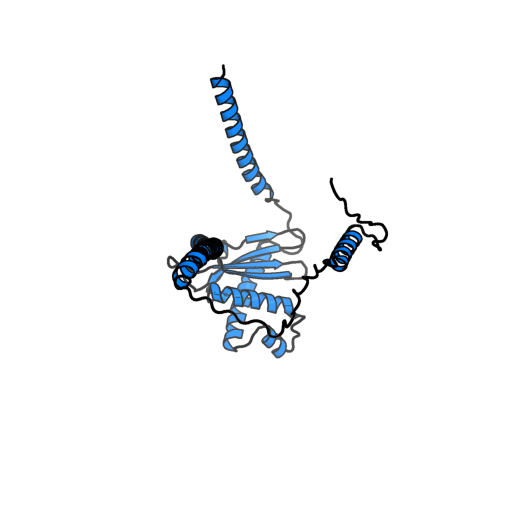 1378 O O . PHE A 1 183 ? -19.435 16.642 29.403 1.00 96.25 183 PHE A O 1
ATOM 1385 N N . ALA A 1 184 ? -18.188 14.918 28.704 1.00 95.25 184 ALA A N 1
ATOM 1386 C CA . ALA A 1 184 ? -17.938 14.378 30.040 1.00 95.25 184 ALA A CA 1
ATOM 1387 C C . ALA A 1 184 ? -17.157 15.358 30.934 1.00 95.25 184 ALA A C 1
ATOM 138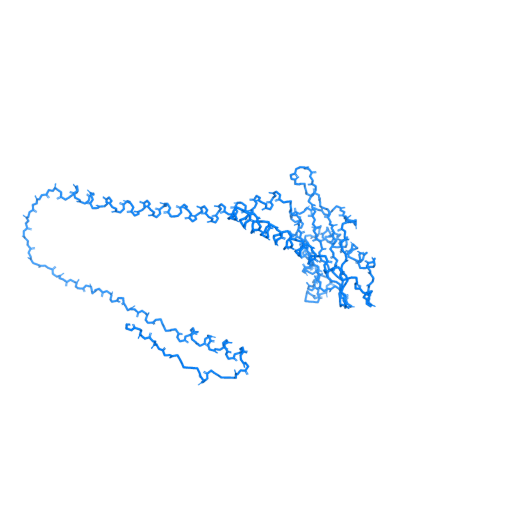9 O O . ALA A 1 184 ? -17.507 15.542 32.101 1.00 95.25 184 ALA A O 1
ATOM 1390 N N . VAL A 1 185 ? -16.142 16.033 30.386 1.00 96.44 185 VAL A N 1
ATOM 1391 C CA . VAL A 1 185 ? -15.353 17.041 31.109 1.00 96.44 185 VAL A CA 1
ATOM 1392 C C . VAL A 1 185 ? -16.218 18.242 31.490 1.00 96.44 185 VAL A C 1
ATOM 1394 O O . VAL A 1 185 ? -16.158 18.695 32.633 1.00 96.44 185 VAL A O 1
ATOM 1397 N N . LEU A 1 186 ? -17.086 18.722 30.594 1.00 96.56 186 LEU A N 1
ATOM 1398 C CA . LEU A 1 186 ? -18.010 19.821 30.900 1.00 96.56 186 LEU A CA 1
ATOM 1399 C C . LEU A 1 186 ? -18.996 19.463 32.022 1.00 96.56 186 LEU A C 1
ATOM 1401 O O . LEU A 1 186 ? -19.266 20.291 32.898 1.00 96.56 186 LEU A O 1
ATOM 1405 N N . VAL A 1 187 ? -19.503 18.227 32.035 1.00 95.69 187 VAL A N 1
ATOM 1406 C CA . VAL A 1 187 ? -20.360 17.727 33.122 1.00 95.69 187 VAL A CA 1
ATOM 1407 C C . VAL A 1 187 ? -19.584 17.670 34.438 1.00 95.69 187 VAL A C 1
ATOM 1409 O O . VAL A 1 187 ? -20.084 18.129 35.465 1.00 95.69 187 VAL A O 1
ATOM 1412 N N . LEU A 1 188 ? -18.346 17.174 34.418 1.00 95.81 188 LEU A N 1
ATOM 1413 C CA . LEU A 1 188 ? -17.495 17.092 35.604 1.00 95.81 188 LEU A CA 1
ATOM 1414 C C . LEU A 1 188 ? -17.179 18.482 36.178 1.00 95.81 188 LEU A C 1
ATOM 1416 O O . LEU A 1 188 ? -17.347 18.694 37.378 1.00 95.81 188 LEU A O 1
ATOM 1420 N N . ILE A 1 189 ? -16.798 19.451 35.339 1.00 95.19 189 ILE A N 1
ATOM 1421 C CA . ILE A 1 189 ? -16.550 20.840 35.761 1.00 95.19 189 ILE A CA 1
ATOM 1422 C C . ILE A 1 189 ? -17.823 21.454 36.358 1.00 95.19 189 ILE A C 1
ATOM 1424 O O . ILE A 1 189 ? -17.769 22.086 37.415 1.00 95.19 189 ILE A O 1
ATOM 1428 N N . SER A 1 190 ? -18.979 21.216 35.732 1.00 93.62 190 SER A N 1
ATOM 1429 C CA . SER A 1 190 ? -20.272 21.689 36.242 1.00 93.62 190 SER A CA 1
ATOM 1430 C C . SER A 1 190 ? -20.578 21.132 37.638 1.00 93.62 190 SER A C 1
ATOM 1432 O O . SER A 1 190 ? -21.044 21.865 38.514 1.00 93.62 190 SER A O 1
ATOM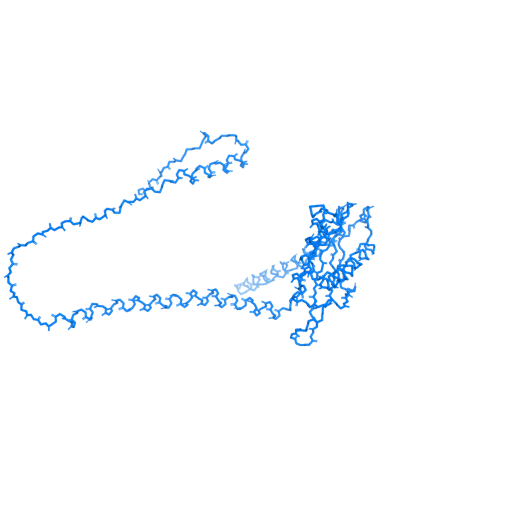 1434 N N . LEU A 1 191 ? -20.272 19.852 37.880 1.00 92.56 191 LEU A N 1
ATOM 1435 C CA . LEU A 1 191 ? -20.417 19.231 39.198 1.00 92.56 191 LEU A CA 1
ATOM 1436 C C . LEU A 1 191 ? -19.441 19.819 40.226 1.00 92.56 191 LEU A C 1
ATOM 1438 O O . LEU A 1 191 ? -19.858 20.100 41.346 1.00 92.56 191 LEU A O 1
ATOM 1442 N N . LEU A 1 192 ? -18.178 20.063 39.862 1.00 91.50 192 LEU A N 1
ATOM 1443 C CA . LEU A 1 192 ? -17.192 20.671 40.765 1.00 91.50 192 LEU A CA 1
ATOM 1444 C C . LEU A 1 192 ? -17.595 22.087 41.199 1.00 91.50 192 LEU A C 1
ATOM 1446 O O . LEU A 1 192 ? -17.564 22.394 42.391 1.00 91.50 192 LEU A O 1
ATOM 1450 N N . ILE A 1 193 ? -18.045 22.929 40.263 1.00 90.00 193 ILE A N 1
ATOM 1451 C CA . ILE A 1 193 ? -18.555 24.277 40.572 1.00 90.00 193 ILE A CA 1
ATOM 1452 C C . ILE A 1 193 ? -19.783 24.190 41.487 1.00 90.00 193 ILE A C 1
ATOM 1454 O O . ILE A 1 193 ? -19.892 24.934 42.464 1.00 90.00 193 ILE A O 1
ATOM 1458 N N . SER A 1 194 ? -20.684 23.240 41.229 1.00 86.75 194 SER A N 1
ATOM 1459 C CA . SER A 1 194 ? -21.835 22.989 42.099 1.00 86.75 194 SER A CA 1
ATOM 1460 C C . SER A 1 194 ? -21.406 22.581 43.515 1.00 86.75 194 SER A C 1
ATOM 1462 O O . SER A 1 194 ? -21.934 23.110 44.492 1.00 86.75 194 SER A O 1
ATOM 1464 N N . CYS A 1 195 ? -20.392 21.722 43.652 1.00 83.06 195 CYS A N 1
ATOM 1465 C CA . CYS A 1 195 ? -19.811 21.330 44.938 1.00 83.06 195 CYS A CA 1
ATOM 1466 C C . CYS A 1 195 ? -19.167 22.510 45.689 1.00 83.06 195 CYS A C 1
ATOM 1468 O O . CYS A 1 195 ? -19.305 22.594 46.912 1.00 83.06 195 CYS A O 1
ATOM 1470 N N . PHE A 1 196 ? -18.538 23.466 44.994 1.00 80.81 196 PHE A N 1
ATOM 1471 C CA . PHE A 1 196 ? -17.996 24.678 45.624 1.00 80.81 196 PHE A CA 1
ATOM 1472 C C . PHE A 1 196 ? -19.081 25.545 46.289 1.00 80.81 196 PHE A C 1
ATOM 1474 O O . PHE A 1 196 ? -18.834 26.117 47.352 1.00 80.81 196 PHE A O 1
ATOM 1481 N N . ASN A 1 197 ? -20.318 25.546 45.778 1.00 71.94 197 ASN A N 1
ATOM 1482 C CA . ASN A 1 197 ? -21.454 26.207 46.441 1.00 71.94 197 ASN A CA 1
ATOM 1483 C C . ASN A 1 197 ? -21.878 25.544 47.770 1.00 71.94 197 ASN A C 1
ATOM 1485 O O . ASN A 1 197 ? -22.618 26.150 48.552 1.00 71.94 197 ASN A O 1
ATOM 1489 N N . PHE A 1 198 ? -21.427 24.321 48.067 1.00 68.69 198 PHE A N 1
ATOM 1490 C CA . PHE A 1 198 ? -21.695 23.656 49.348 1.00 68.69 198 PHE A CA 1
ATOM 1491 C C . PHE A 1 198 ? -20.643 23.959 50.424 1.00 68.69 198 PHE A C 1
ATOM 1493 O O . PHE A 1 198 ? -20.937 23.794 51.610 1.00 68.69 198 PHE A O 1
ATOM 1500 N N . ILE A 1 199 ? -19.468 24.480 50.056 1.00 66.06 199 ILE A N 1
ATOM 1501 C CA . ILE A 1 199 ? -18.429 24.904 51.009 1.00 66.06 199 ILE A CA 1
ATOM 1502 C C . ILE A 1 199 ? -18.926 25.971 52.006 1.00 66.06 199 ILE A C 1
ATOM 1504 O O . ILE A 1 199 ? -18.750 25.752 53.210 1.00 66.06 199 ILE A O 1
ATOM 1508 N N . PRO A 1 200 ? -19.606 27.069 51.604 1.00 66.12 200 PRO A N 1
ATOM 1509 C CA . PRO A 1 200 ? -20.102 28.060 52.567 1.00 66.12 200 PRO A CA 1
ATOM 1510 C C . PRO A 1 200 ? -21.140 27.477 53.543 1.00 66.12 200 PRO A C 1
ATOM 1512 O O . PRO A 1 200 ? -21.144 27.815 54.726 1.00 66.12 200 PRO A O 1
ATOM 1515 N N . LYS A 1 201 ? -21.966 26.520 53.094 1.00 61.97 201 LYS A N 1
ATOM 1516 C CA . LYS A 1 201 ? -22.969 25.845 53.941 1.00 61.97 201 LYS A CA 1
ATOM 1517 C C . LYS A 1 201 ? -22.345 24.889 54.962 1.00 61.97 201 LYS A C 1
ATOM 1519 O O . LYS A 1 201 ? -22.904 24.693 56.042 1.00 61.97 201 LYS A O 1
ATOM 1524 N N . ILE A 1 202 ? -21.195 24.296 54.642 1.00 63.66 202 ILE A N 1
ATOM 1525 C CA . ILE A 1 202 ? -20.432 23.452 55.572 1.00 63.66 202 ILE A CA 1
ATOM 1526 C C . ILE A 1 202 ? -19.649 24.326 56.570 1.00 63.66 202 ILE A C 1
ATOM 1528 O O . ILE A 1 202 ? -19.625 24.005 57.759 1.00 63.66 202 ILE A O 1
ATOM 1532 N N . GLN A 1 203 ? -19.107 25.475 56.142 1.00 60.28 203 GLN A N 1
ATOM 1533 C CA . GLN A 1 203 ? -18.463 26.452 57.034 1.00 60.28 203 GLN A CA 1
ATOM 1534 C C . GLN A 1 203 ? -19.429 27.061 58.062 1.00 60.28 203 GLN A C 1
ATOM 1536 O O . GLN A 1 203 ? -19.065 27.193 59.230 1.00 60.28 203 GLN A O 1
ATOM 1541 N N . GLU A 1 204 ? -20.669 27.383 57.683 1.00 64.31 204 GLU A N 1
ATOM 1542 C CA . GLU A 1 204 ? -21.669 27.873 58.645 1.00 64.31 204 GLU A CA 1
ATOM 1543 C C . GLU A 1 204 ? -22.088 26.814 59.673 1.00 64.31 204 GLU A C 1
ATOM 1545 O O . GLU A 1 204 ? -22.332 27.142 60.837 1.00 64.31 204 GLU A O 1
ATOM 1550 N N . LYS A 1 205 ? -22.137 25.534 59.282 1.00 59.22 205 LYS A N 1
ATOM 1551 C CA . LYS A 1 205 ? -22.437 24.439 60.217 1.00 59.22 205 LYS A CA 1
ATOM 1552 C C . LYS A 1 205 ? -21.293 24.156 61.192 1.00 59.22 205 LYS A C 1
ATOM 1554 O O . LYS A 1 205 ? -21.569 23.778 62.326 1.00 59.22 205 LYS A O 1
ATOM 1559 N N . PHE A 1 206 ? -20.041 24.390 60.795 1.00 60.03 206 PHE A N 1
ATOM 1560 C CA . PHE A 1 206 ? -18.878 24.248 61.680 1.00 60.03 206 PHE A CA 1
ATOM 1561 C C . PHE A 1 206 ? -18.588 25.487 62.549 1.00 60.03 206 PHE A C 1
ATOM 1563 O O . PHE A 1 206 ? -17.861 25.372 63.531 1.00 60.03 206 PHE A O 1
ATOM 1570 N N . ARG A 1 207 ? -19.168 26.661 62.251 1.00 59.53 207 ARG A N 1
ATOM 1571 C CA . ARG A 1 207 ? -18.940 27.909 63.012 1.00 59.53 207 ARG A CA 1
ATOM 1572 C C . ARG A 1 207 ? -19.907 28.174 64.174 1.00 59.53 207 ARG A C 1
ATOM 1574 O O . ARG A 1 207 ? -19.760 29.182 64.861 1.00 59.53 207 ARG A O 1
ATOM 1581 N N . LYS A 1 208 ? -20.873 27.296 64.466 1.00 56.94 208 LYS A N 1
ATOM 1582 C CA . LYS A 1 208 ? -21.796 27.489 65.604 1.00 56.94 208 LYS A CA 1
ATOM 1583 C C . LYS A 1 208 ? -21.281 26.872 66.915 1.00 56.94 208 LYS A C 1
ATOM 1585 O O . LYS A 1 208 ? -21.800 25.860 67.374 1.00 56.94 208 LYS A O 1
ATOM 1590 N N . LYS A 1 209 ? -20.314 27.546 67.552 1.00 42.44 209 LYS A N 1
ATOM 1591 C CA . LYS A 1 209 ? -20.177 27.671 69.023 1.00 42.44 209 LYS A CA 1
ATOM 1592 C C . LYS A 1 209 ? -19.211 28.828 69.363 1.00 42.44 209 LYS A C 1
ATOM 1594 O O . LYS A 1 209 ? -18.114 28.834 68.812 1.00 42.44 209 LYS A O 1
ATOM 1599 N N . PRO A 1 210 ? -19.582 29.799 70.225 1.00 61.47 210 PRO A N 1
ATOM 1600 C CA . PRO A 1 210 ? -18.737 30.951 70.538 1.00 61.47 210 PRO A CA 1
ATOM 1601 C C . PRO A 1 210 ? -17.956 30.747 71.844 1.00 61.47 210 PRO A C 1
ATOM 1603 O O . PRO A 1 210 ? -18.490 30.191 72.801 1.00 61.47 210 PRO A O 1
ATOM 1606 N N . ALA A 1 211 ? -16.734 31.273 71.911 1.00 38.81 211 ALA A N 1
ATOM 1607 C CA . ALA A 1 211 ? -16.196 31.899 73.117 1.00 38.81 211 ALA A CA 1
ATOM 1608 C C . ALA A 1 211 ? -15.027 32.811 72.727 1.00 38.81 211 ALA A C 1
ATOM 1610 O O . ALA A 1 211 ? -14.054 32.390 72.109 1.00 38.81 211 ALA A O 1
ATOM 1611 N N . GLN A 1 212 ? -15.196 34.078 73.067 1.00 47.22 212 GLN A N 1
ATOM 1612 C CA . GLN A 1 212 ? -14.230 35.156 72.984 1.00 47.22 212 GLN A CA 1
ATOM 1613 C C . GLN A 1 212 ? -13.229 35.013 74.138 1.00 47.22 212 GLN A C 1
ATOM 1615 O O . GLN A 1 212 ? -13.654 34.967 75.290 1.00 47.22 212 GLN A O 1
ATOM 1620 N N . THR A 1 213 ? -11.927 35.025 73.847 1.00 35.72 213 THR A N 1
ATOM 1621 C CA . THR A 1 213 ? -10.934 35.528 74.802 1.00 35.72 213 THR A CA 1
ATOM 1622 C C . THR A 1 213 ? -9.800 36.222 74.066 1.00 35.72 213 THR A C 1
ATOM 1624 O O . THR A 1 213 ? -9.255 35.740 73.078 1.00 35.72 213 THR A O 1
ATOM 1627 N N . GLU A 1 214 ? -9.523 37.407 74.572 1.00 45.25 214 GLU A N 1
ATOM 1628 C CA . GLU A 1 214 ? -8.585 38.421 74.139 1.00 45.25 214 GLU A CA 1
ATOM 1629 C C . GLU A 1 214 ? -7.150 38.038 74.544 1.00 45.25 214 GLU A C 1
ATOM 1631 O O . GLU A 1 214 ? -6.904 37.723 75.707 1.00 45.25 214 GLU A O 1
ATOM 1636 N N . SER A 1 215 ? -6.197 38.093 73.610 1.00 35.00 215 SER A N 1
ATOM 1637 C CA . SER A 1 215 ? -4.827 38.545 73.890 1.00 35.00 215 SER A CA 1
ATOM 1638 C C . SER A 1 215 ? -4.135 38.992 72.594 1.00 35.00 215 SER A C 1
ATOM 1640 O O . SER A 1 215 ? -4.145 38.310 71.571 1.00 35.00 215 SER A O 1
ATOM 1642 N N . ALA A 1 216 ? -3.560 40.189 72.638 1.00 37.75 216 ALA A N 1
ATOM 1643 C CA . ALA A 1 216 ? -2.604 40.721 71.669 1.00 37.75 216 ALA A CA 1
ATOM 1644 C C . ALA A 1 216 ? -1.183 40.615 72.269 1.00 37.75 216 ALA A C 1
ATOM 1646 O O . ALA A 1 216 ? -1.070 40.443 73.484 1.00 37.75 216 ALA A O 1
ATOM 1647 N N . PRO A 1 217 ? -0.089 40.894 71.534 1.00 59.91 217 PRO A N 1
ATOM 1648 C CA . PRO A 1 217 ? 0.211 40.658 70.118 1.00 59.91 217 PRO A CA 1
ATOM 1649 C C . PRO A 1 217 ? 1.549 39.889 69.953 1.00 59.91 217 PRO A C 1
ATOM 1651 O O . PRO A 1 217 ? 2.468 40.054 70.753 1.00 59.91 217 PRO A O 1
ATOM 1654 N N . ALA A 1 218 ? 1.738 39.119 68.876 1.00 34.94 218 ALA A N 1
ATOM 1655 C CA . ALA A 1 218 ? 3.081 38.655 68.501 1.00 34.94 218 ALA A CA 1
ATOM 1656 C C . ALA A 1 218 ? 3.246 38.494 66.982 1.00 34.94 218 ALA A C 1
ATOM 1658 O O . ALA A 1 218 ? 2.684 37.596 66.367 1.00 34.94 218 ALA A O 1
ATOM 1659 N N . ALA A 1 219 ? 4.069 39.393 66.434 1.00 37.47 219 ALA A N 1
ATOM 1660 C CA . ALA A 1 219 ? 4.817 39.312 65.182 1.00 37.47 219 ALA A CA 1
ATOM 1661 C C . ALA A 1 219 ? 4.031 39.031 63.888 1.00 37.47 219 ALA A C 1
ATOM 1663 O O . ALA A 1 219 ? 3.915 37.903 63.412 1.00 37.47 219 ALA A O 1
ATOM 1664 N N . ALA A 1 220 ? 3.641 40.123 63.228 1.00 38.75 220 ALA A N 1
ATOM 1665 C CA . ALA A 1 220 ? 3.436 40.139 61.789 1.00 38.75 220 ALA A CA 1
ATOM 1666 C C . ALA A 1 220 ? 4.744 39.747 61.075 1.00 38.75 220 ALA A C 1
ATOM 1668 O O . ALA A 1 220 ? 5.678 40.543 60.990 1.00 38.75 220 ALA A O 1
ATOM 1669 N N . LYS A 1 221 ? 4.811 38.523 60.541 1.00 40.22 221 LYS A N 1
ATOM 1670 C CA . LYS A 1 221 ? 5.656 38.241 59.378 1.00 40.22 221 LYS A CA 1
ATOM 1671 C C . LYS A 1 221 ? 4.842 38.603 58.148 1.00 40.22 221 LYS A C 1
ATOM 1673 O O . LYS A 1 221 ? 4.021 37.829 57.667 1.00 40.22 221 LYS A O 1
ATOM 1678 N N . THR A 1 222 ? 5.062 39.823 57.685 1.00 39.31 222 THR A N 1
ATOM 1679 C CA . THR A 1 222 ? 4.712 40.281 56.348 1.00 39.31 222 THR A CA 1
ATOM 1680 C C . THR A 1 222 ? 5.377 39.337 55.350 1.00 39.31 222 THR A C 1
ATOM 1682 O O . THR A 1 222 ? 6.589 39.386 55.158 1.00 39.31 222 THR A O 1
ATOM 1685 N N . VAL A 1 223 ? 4.599 38.457 54.727 1.00 41.25 223 VAL A N 1
ATOM 1686 C CA . VAL A 1 223 ? 4.958 37.926 53.413 1.00 41.25 223 VAL A CA 1
ATOM 1687 C C . VAL A 1 223 ? 4.023 38.633 52.453 1.00 41.25 223 VAL A C 1
ATOM 1689 O O . VAL A 1 223 ? 2.802 38.520 52.547 1.00 41.25 223 VAL A O 1
ATOM 1692 N N . GLN A 1 224 ? 4.633 39.509 51.667 1.00 46.00 224 GLN A N 1
ATOM 1693 C CA . GLN A 1 224 ? 3.997 40.402 50.712 1.00 46.00 224 GLN A CA 1
ATOM 1694 C C . GLN A 1 224 ? 3.117 39.593 49.747 1.00 46.00 224 GLN A C 1
ATOM 1696 O O . GLN A 1 224 ? 3.473 38.453 49.435 1.00 46.00 224 GLN A O 1
ATOM 1701 N N . PRO A 1 225 ? 2.000 40.145 49.241 1.00 41.34 225 PRO A N 1
ATOM 1702 C CA . PRO A 1 225 ? 1.403 39.588 48.041 1.00 41.34 225 PRO A CA 1
ATOM 1703 C C . PRO A 1 225 ? 2.477 39.646 46.957 1.00 41.34 225 PRO A C 1
ATOM 1705 O O . PRO A 1 225 ? 3.001 40.720 46.657 1.00 41.34 225 PRO A O 1
ATOM 1708 N N . THR A 1 226 ? 2.847 38.486 46.418 1.00 37.16 226 THR A N 1
ATOM 1709 C CA . THR A 1 226 ? 3.594 38.419 45.169 1.00 37.16 226 THR A CA 1
ATOM 1710 C C . THR A 1 226 ? 2.773 39.199 44.159 1.00 37.16 226 THR A C 1
ATOM 1712 O O . THR A 1 226 ? 1.675 38.787 43.786 1.00 37.16 226 THR A O 1
ATOM 1715 N N . VAL A 1 227 ? 3.276 40.380 43.809 1.00 41.09 227 VAL A N 1
ATOM 1716 C CA . VAL A 1 227 ? 2.852 41.113 42.629 1.00 41.09 227 VAL A CA 1
ATOM 1717 C C . VAL A 1 227 ? 2.941 40.101 41.500 1.00 41.09 227 VAL A C 1
ATOM 1719 O O . VAL A 1 227 ? 4.026 39.607 41.196 1.00 41.09 227 VAL A O 1
ATOM 1722 N N . VAL A 1 228 ? 1.788 39.731 40.945 1.00 40.31 228 VAL A N 1
ATOM 1723 C CA . VAL A 1 228 ? 1.753 39.195 39.593 1.00 40.31 228 VAL A CA 1
ATOM 1724 C C . VAL A 1 228 ? 2.277 40.347 38.756 1.00 40.31 228 VAL A C 1
ATOM 1726 O O . VAL A 1 228 ? 1.576 41.326 38.516 1.00 40.31 228 VAL A O 1
ATOM 1729 N N . VAL A 1 229 ? 3.572 40.288 38.463 1.00 40.09 229 VAL A N 1
ATOM 1730 C CA . VAL A 1 229 ? 4.128 40.988 37.324 1.00 40.09 229 VAL A CA 1
ATOM 1731 C C . VAL A 1 229 ? 3.332 40.409 36.168 1.00 40.09 229 VAL A C 1
ATOM 1733 O O . VAL A 1 229 ? 3.410 39.208 35.912 1.00 40.09 229 VAL A O 1
ATOM 1736 N N . GLU A 1 230 ? 2.459 41.224 35.581 1.00 39.53 230 GLU A N 1
ATOM 1737 C CA . GLU A 1 230 ? 2.074 41.003 34.197 1.00 39.53 230 GLU A CA 1
ATOM 1738 C C . GLU A 1 230 ? 3.402 40.825 33.463 1.00 39.53 230 GLU A C 1
ATOM 1740 O O . GLU A 1 230 ? 4.210 41.754 33.409 1.00 39.53 230 GLU A O 1
ATOM 1745 N N . GLU A 1 231 ? 3.688 39.601 33.014 1.00 41.50 231 GLU A N 1
ATOM 1746 C CA . GLU A 1 231 ? 4.575 39.447 31.876 1.00 41.50 231 GLU A CA 1
ATOM 1747 C C . GLU A 1 231 ? 3.898 40.261 30.781 1.00 41.50 231 GLU A C 1
ATOM 1749 O O . GLU A 1 231 ? 2.906 39.831 30.193 1.00 41.50 231 GLU A O 1
ATOM 1754 N N . ASP A 1 232 ? 4.381 41.491 30.598 1.00 49.44 232 ASP A N 1
ATOM 1755 C CA . ASP A 1 232 ? 4.365 42.143 29.303 1.00 49.44 232 ASP A CA 1
ATOM 1756 C C . ASP A 1 232 ? 4.945 41.076 28.377 1.00 49.44 232 ASP A C 1
ATOM 1758 O O . ASP A 1 232 ? 6.132 40.746 28.459 1.00 49.44 232 ASP A O 1
ATOM 1762 N N . THR A 1 233 ? 4.064 40.392 27.649 1.00 50.75 233 THR A N 1
ATOM 1763 C CA . THR A 1 233 ? 4.458 39.400 26.667 1.00 50.75 233 THR A CA 1
ATOM 1764 C C . THR A 1 233 ? 5.333 40.156 25.695 1.00 50.75 233 THR A C 1
ATOM 1766 O O . THR A 1 233 ? 4.848 41.007 24.948 1.00 50.75 233 THR A O 1
ATOM 1769 N N . ASP A 1 234 ? 6.641 39.922 25.781 1.00 58.22 234 ASP A N 1
ATOM 1770 C CA . ASP A 1 234 ? 7.616 40.503 24.877 1.00 58.22 234 ASP A CA 1
ATOM 1771 C C . ASP A 1 234 ? 7.425 39.824 23.518 1.00 58.22 234 ASP A C 1
ATOM 1773 O O . ASP A 1 234 ? 8.165 38.937 23.099 1.00 58.22 234 ASP A O 1
ATOM 1777 N N . ASP A 1 235 ? 6.352 40.225 22.833 1.00 69.94 235 ASP A N 1
ATOM 1778 C CA . ASP A 1 235 ? 5.926 39.730 21.529 1.00 69.94 235 ASP A CA 1
ATOM 1779 C C . ASP A 1 235 ? 6.926 40.132 20.433 1.00 69.94 235 ASP A C 1
ATOM 1781 O O . ASP A 1 235 ? 6.672 39.917 19.251 1.00 69.94 235 ASP A O 1
ATOM 1785 N N . THR A 1 236 ? 8.081 40.697 20.795 1.00 69.31 236 THR A N 1
ATOM 1786 C CA . THR A 1 236 ? 9.185 41.031 19.896 1.00 69.31 236 THR A CA 1
ATOM 1787 C C . THR A 1 236 ? 9.634 39.813 19.087 1.00 69.31 236 THR A C 1
ATOM 1789 O O . THR A 1 236 ? 9.898 39.946 17.891 1.00 69.31 236 THR A O 1
ATOM 1792 N N . GLU A 1 237 ? 9.642 38.614 19.680 1.00 70.62 237 GLU A N 1
ATOM 1793 C CA . GLU A 1 237 ? 9.960 37.374 18.955 1.00 70.62 237 GLU A CA 1
ATOM 1794 C C . GLU A 1 237 ? 8.876 37.012 17.923 1.00 70.62 237 GLU A C 1
ATOM 1796 O O . GLU A 1 237 ? 9.180 36.700 16.770 1.00 70.62 237 GLU A O 1
ATOM 1801 N N . LEU A 1 238 ? 7.600 37.130 18.298 1.00 73.62 238 LEU A N 1
ATOM 1802 C CA . LEU A 1 238 ? 6.454 36.892 17.413 1.00 73.62 238 LEU A CA 1
ATOM 1803 C C . LEU A 1 238 ? 6.405 37.906 16.263 1.00 73.62 238 LEU A C 1
ATOM 1805 O O . LEU A 1 238 ? 6.210 37.534 15.104 1.00 73.62 238 LEU A O 1
ATOM 1809 N N . ILE A 1 239 ? 6.636 39.181 16.565 1.00 75.50 239 ILE A N 1
ATOM 1810 C CA . ILE A 1 239 ? 6.688 40.269 15.587 1.00 75.50 239 ILE A CA 1
ATOM 1811 C C . ILE A 1 239 ? 7.852 40.049 14.614 1.00 75.50 239 ILE A C 1
ATOM 1813 O O . ILE A 1 239 ? 7.670 40.242 13.413 1.00 75.50 239 ILE A O 1
ATOM 1817 N N . ALA A 1 240 ? 9.016 39.592 15.091 1.00 76.50 240 ALA A N 1
ATOM 1818 C CA . ALA A 1 240 ? 10.170 39.305 14.241 1.00 76.50 240 ALA A CA 1
ATOM 1819 C C . ALA A 1 240 ? 9.903 38.158 13.253 1.00 76.50 240 ALA A C 1
ATOM 1821 O O . ALA A 1 240 ? 10.220 38.282 12.069 1.00 76.50 240 ALA A O 1
ATOM 1822 N N . VAL A 1 241 ? 9.273 37.066 13.701 1.00 76.44 241 VAL A N 1
ATOM 1823 C CA . VAL A 1 241 ? 8.929 35.931 12.826 1.00 76.44 241 VAL A CA 1
ATOM 1824 C C . VAL A 1 241 ? 7.875 36.330 11.792 1.00 76.44 241 VAL A C 1
ATOM 1826 O O . VAL A 1 241 ? 8.010 35.992 10.616 1.00 76.44 241 VAL A O 1
ATOM 1829 N N . ILE A 1 242 ? 6.856 37.095 12.199 1.00 77.44 242 ILE A N 1
ATOM 1830 C CA . ILE A 1 242 ? 5.818 37.592 11.284 1.00 77.44 242 ILE A CA 1
ATOM 1831 C C . ILE A 1 242 ? 6.430 38.548 10.251 1.00 77.44 242 ILE A C 1
ATOM 1833 O O . ILE A 1 242 ? 6.156 38.419 9.058 1.00 77.44 242 ILE A O 1
ATOM 1837 N N . ALA A 1 243 ? 7.306 39.462 10.674 1.00 76.81 243 ALA A N 1
ATOM 1838 C CA . ALA A 1 243 ? 7.991 40.387 9.775 1.00 76.81 243 ALA A CA 1
ATOM 1839 C C . ALA A 1 243 ? 8.910 39.657 8.779 1.00 76.81 243 ALA A C 1
ATOM 1841 O O . ALA A 1 243 ? 8.909 39.984 7.592 1.00 76.81 243 ALA A O 1
ATOM 1842 N N . ALA A 1 244 ? 9.645 38.636 9.229 1.00 75.50 244 ALA A N 1
ATOM 1843 C CA . ALA A 1 244 ? 10.493 37.819 8.365 1.00 75.50 244 ALA A CA 1
ATOM 1844 C C . ALA A 1 244 ? 9.678 37.009 7.343 1.00 75.50 244 ALA A C 1
ATOM 1846 O O . ALA A 1 244 ? 10.046 36.951 6.170 1.00 75.50 244 ALA A O 1
ATOM 1847 N N . ALA A 1 245 ? 8.550 36.425 7.759 1.00 77.75 245 ALA A N 1
ATOM 1848 C CA . ALA A 1 245 ? 7.664 35.675 6.870 1.00 77.75 245 ALA A CA 1
ATOM 1849 C C . ALA A 1 245 ? 7.043 36.568 5.781 1.00 77.75 245 ALA A C 1
ATOM 1851 O O . ALA A 1 245 ? 6.987 36.174 4.616 1.00 77.75 245 ALA A O 1
ATOM 1852 N N . ILE A 1 246 ? 6.629 37.788 6.139 1.00 73.12 246 ILE A N 1
ATOM 1853 C CA . ILE A 1 246 ? 6.089 38.757 5.177 1.00 73.12 246 ILE A CA 1
ATOM 1854 C C . ILE A 1 246 ? 7.186 39.204 4.202 1.00 73.12 246 ILE A C 1
ATOM 1856 O O . ILE A 1 246 ? 6.973 39.138 2.992 1.00 73.12 246 ILE A O 1
ATOM 1860 N N . ALA A 1 247 ? 8.378 39.554 4.696 1.00 72.38 247 ALA A N 1
ATOM 1861 C CA . ALA A 1 247 ? 9.506 39.954 3.852 1.00 72.38 247 ALA A CA 1
ATOM 1862 C C . ALA A 1 247 ? 9.919 38.851 2.857 1.00 72.38 247 ALA A C 1
ATOM 1864 O O . ALA A 1 247 ? 10.143 39.134 1.678 1.00 72.38 247 ALA A O 1
ATOM 1865 N N . ALA A 1 248 ? 9.930 37.587 3.296 1.00 71.75 248 ALA A N 1
ATOM 1866 C CA . ALA A 1 248 ? 10.177 36.440 2.424 1.00 71.75 248 ALA A CA 1
ATOM 1867 C C . ALA A 1 248 ? 9.089 36.274 1.348 1.00 71.75 248 ALA A C 1
ATOM 1869 O O . ALA A 1 248 ? 9.407 35.959 0.202 1.00 71.75 248 ALA A O 1
ATOM 1870 N N . SER A 1 249 ? 7.817 36.518 1.687 1.00 71.31 249 SER A N 1
ATOM 1871 C CA . SER A 1 249 ? 6.701 36.416 0.734 1.00 71.31 249 SER A CA 1
ATOM 1872 C C . SER A 1 249 ? 6.666 37.550 -0.300 1.00 71.31 249 SER A C 1
ATOM 1874 O O . SER A 1 249 ? 6.261 37.330 -1.439 1.00 71.31 249 SER A O 1
ATOM 1876 N N . GLU A 1 250 ? 7.130 38.746 0.070 1.00 71.69 250 GLU A N 1
ATOM 1877 C CA . GLU A 1 250 ? 7.175 39.927 -0.803 1.00 71.69 250 GLU A CA 1
ATOM 1878 C C . GLU A 1 250 ? 8.503 40.046 -1.578 1.00 71.69 250 GLU A C 1
ATOM 1880 O O . GLU A 1 250 ? 8.684 40.970 -2.371 1.00 71.69 250 GLU A O 1
ATOM 1885 N N . GLY A 1 251 ? 9.438 39.106 -1.378 1.00 64.31 251 GLY A N 1
ATOM 1886 C CA . GLY A 1 251 ? 10.739 39.077 -2.054 1.00 64.31 251 GLY A CA 1
ATOM 1887 C C . GLY A 1 251 ? 11.699 40.196 -1.626 1.00 64.31 251 GLY A C 1
ATOM 1888 O O . GLY A 1 251 ? 12.652 40.495 -2.346 1.00 64.31 251 GLY A O 1
ATOM 1889 N N . ALA A 1 252 ? 11.457 40.831 -0.476 1.00 62.22 252 ALA A N 1
ATOM 1890 C CA . ALA A 1 252 ? 12.256 41.935 0.047 1.00 62.22 252 ALA A CA 1
ATOM 1891 C C . ALA A 1 252 ? 13.285 41.439 1.079 1.00 62.22 252 ALA A C 1
ATOM 1893 O O . ALA A 1 252 ? 12.975 40.646 1.962 1.00 62.22 252 ALA A O 1
ATOM 1894 N N . ALA A 1 253 ? 14.523 41.936 1.003 1.00 59.91 253 ALA A N 1
ATOM 1895 C CA . ALA A 1 253 ? 15.630 41.471 1.848 1.00 59.91 253 ALA A CA 1
ATOM 1896 C C . ALA A 1 253 ? 15.658 42.064 3.278 1.00 59.91 253 ALA A C 1
ATOM 1898 O O . ALA A 1 253 ? 16.561 41.732 4.043 1.00 59.91 253 ALA A O 1
ATOM 1899 N N . SER A 1 254 ? 14.730 42.961 3.648 1.00 58.44 254 SER A N 1
ATOM 1900 C CA . SER A 1 254 ? 14.709 43.597 4.978 1.00 58.44 254 SER A CA 1
ATOM 1901 C C . SER A 1 254 ? 13.315 44.093 5.392 1.00 58.44 254 SER A C 1
ATOM 1903 O O . SER A 1 254 ? 12.538 44.543 4.552 1.00 58.44 254 SER A O 1
ATOM 1905 N N . ALA A 1 255 ? 13.030 44.052 6.700 1.00 57.97 255 ALA A N 1
ATOM 1906 C CA . ALA A 1 255 ? 11.754 44.414 7.337 1.00 57.97 255 ALA A CA 1
ATOM 1907 C C . ALA A 1 255 ? 11.627 45.909 7.728 1.00 57.97 255 ALA A C 1
ATOM 1909 O O . ALA A 1 255 ? 10.686 46.300 8.417 1.00 57.97 255 ALA A O 1
ATOM 1910 N N . ASP A 1 256 ? 12.556 46.759 7.280 1.00 59.53 256 ASP A N 1
ATOM 1911 C CA . ASP A 1 256 ? 12.753 48.148 7.748 1.00 59.53 256 ASP A CA 1
ATOM 1912 C C . ASP A 1 256 ? 11.601 49.128 7.403 1.00 59.53 256 ASP A C 1
ATOM 1914 O O . ASP A 1 256 ? 11.578 50.274 7.848 1.00 59.53 256 ASP A O 1
ATOM 1918 N N . GLY A 1 257 ? 10.628 48.695 6.592 1.00 63.50 257 GLY A N 1
ATOM 1919 C CA . GLY A 1 257 ? 9.477 49.503 6.167 1.00 63.50 257 GLY A CA 1
ATOM 1920 C C . GLY A 1 257 ? 8.205 49.338 7.008 1.00 63.50 257 GLY A C 1
ATOM 1921 O O . GLY A 1 257 ? 7.227 50.046 6.758 1.00 63.50 257 GLY A O 1
ATOM 1922 N N . TYR A 1 258 ? 8.174 48.417 7.976 1.00 62.72 258 TYR A N 1
ATOM 1923 C CA . TYR A 1 258 ? 6.950 48.052 8.696 1.00 62.72 258 TYR A CA 1
ATOM 1924 C C . TYR A 1 258 ? 6.926 48.617 10.125 1.00 62.72 258 TYR A C 1
ATOM 1926 O O . TYR A 1 258 ? 7.765 48.283 10.95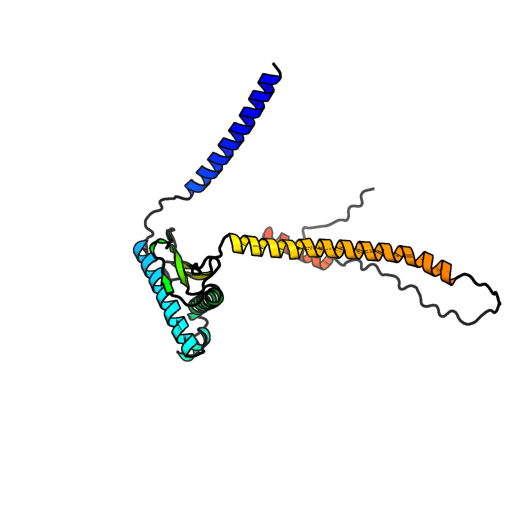5 1.00 62.72 258 TYR A O 1
ATOM 1934 N N . VAL A 1 259 ? 5.942 49.474 10.430 1.00 61.34 259 VAL A N 1
ATOM 1935 C CA . VAL A 1 259 ? 5.773 50.102 11.754 1.00 61.34 259 VAL A CA 1
ATOM 1936 C C . VAL A 1 259 ? 4.396 49.768 12.322 1.00 61.34 259 VAL A C 1
ATOM 1938 O O . VAL A 1 259 ? 3.376 50.238 11.814 1.00 61.34 259 VAL A O 1
ATOM 1941 N N . VAL A 1 260 ? 4.365 49.019 13.426 1.00 59.38 260 VAL A N 1
ATOM 1942 C CA . VAL A 1 260 ? 3.139 48.729 14.186 1.00 59.38 260 VAL A CA 1
ATOM 1943 C C . VAL A 1 260 ? 2.950 49.789 15.269 1.00 59.38 260 VAL A C 1
ATOM 1945 O O . VAL A 1 260 ? 3.865 50.077 16.037 1.00 59.38 260 VAL A O 1
ATOM 1948 N N . ARG A 1 261 ? 1.756 50.388 15.347 1.00 68.69 261 ARG A N 1
ATOM 1949 C CA . ARG A 1 261 ? 1.362 51.288 16.445 1.00 68.69 261 ARG A CA 1
ATOM 1950 C C . ARG A 1 261 ? 0.129 50.737 17.146 1.00 68.69 261 ARG A C 1
ATOM 1952 O O . ARG A 1 261 ? -0.816 50.318 16.481 1.00 68.69 261 ARG A O 1
ATOM 1959 N N . SER A 1 262 ? 0.109 50.793 18.475 1.00 69.69 262 SER A N 1
ATOM 1960 C CA . SER A 1 262 ? -1.071 50.444 19.264 1.00 69.69 262 SER A CA 1
ATOM 1961 C C . SER A 1 262 ? -2.179 51.485 19.054 1.00 69.69 262 SER A C 1
ATOM 1963 O O . SER A 1 262 ? -1.969 52.692 19.191 1.00 69.69 262 SER A O 1
ATOM 1965 N N . ILE A 1 263 ? -3.379 51.028 18.684 1.00 76.00 263 ILE A N 1
ATOM 1966 C CA . ILE A 1 263 ? -4.563 51.885 18.543 1.00 76.00 263 ILE A CA 1
ATOM 1967 C C . ILE A 1 263 ? -5.468 51.651 19.748 1.00 76.00 263 ILE A C 1
ATOM 1969 O O . ILE A 1 263 ? -6.061 50.585 19.890 1.00 76.00 263 ILE A O 1
ATOM 1973 N N . ILE A 1 264 ? -5.627 52.677 20.584 1.00 66.69 264 ILE A N 1
ATOM 1974 C CA . ILE A 1 264 ? -6.595 52.680 21.684 1.00 66.69 264 ILE A CA 1
ATOM 1975 C C . ILE A 1 264 ? -7.872 53.358 21.177 1.00 66.69 264 ILE A C 1
ATOM 1977 O O . ILE A 1 264 ? -7.878 54.563 20.912 1.00 66.69 264 ILE A O 1
ATOM 1981 N N . ARG A 1 265 ? -8.958 52.595 21.014 1.00 63.03 265 ARG A N 1
ATOM 1982 C CA . ARG A 1 265 ? -10.288 53.163 20.734 1.00 63.03 265 ARG A CA 1
ATOM 1983 C C . ARG A 1 265 ? -10.905 53.659 22.047 1.00 63.03 265 ARG A C 1
ATOM 1985 O O . ARG A 1 265 ? -10.981 52.892 23.001 1.00 63.03 265 ARG A O 1
ATOM 1992 N N . ARG A 1 266 ? -11.295 54.937 22.082 1.00 64.00 266 ARG A N 1
ATOM 1993 C CA . ARG A 1 266 ? -12.118 55.526 23.153 1.00 64.00 266 ARG A CA 1
ATOM 1994 C C . ARG A 1 266 ? -13.580 55.141 22.995 1.00 64.00 266 ARG A C 1
ATOM 1996 O O . ARG A 1 266 ? -14.009 54.997 21.828 1.00 64.00 266 ARG A O 1
#

Sequence (266 aa):
MERSRKDASYMKKKLLICLAMLVCILGLTACGQEMTENSFIDKDSAKQSAEMTCEQIANLQQMLDAYGVGMAEYVEMSGGNPEDAALDIAAMDSWNAASEEFGSFVSILSDETEVTITEDKADVKVKIQGDKVYKGNKQRTATVEIVITEKGYDSISVSADYDMSELMTKAALNTLLGMGTVFAVLVLISLLISCFNFIPKIQEKFRKKPAQTESAPAAAKTVQPTVVVEEDTDDTELIAVIAAAIAASEGAASADGYVVRSIIRR